Protein AF-A0A0R1U615-F1 (afdb_monomer)

Mean predicted aligned error: 15.25 Å

Radius of gyration: 24.64 Å; Cα contacts (8 Å, |Δi|>4): 438; chains: 1; bounding box: 48×89×56 Å

Sequence (272 aa):
MKWKSWVVMLVVPVAALAAGVWVKLDPRVNISRAAMVTRVKGYLDDVHDWLVDLPPLEGLAHRIKKNATSDLSVNTDSYSNSGSSTDATTGSGGAASSSSASSSATQTPTESIVQGVQLANTYYYHFTNGTPASVQAVFKQAVAVYNATHIVSIRPGTGTQVQNRITFGTYRKQMGADADGTLELGKGGPEIVKRITSTGDVTAIVNRGTARLNVNYQDAIALPVALHELGHALGLDHNTQSKASVMYPIDQGVTTLSTDDLNGLKSIYGQQ

Foldseek 3Di:
DDDDDDDDFDFDFPDDDPKQWFKAFQPVDDDDPVVVVVVVVVVVVVVVVVVVPDDDVPPPPPPPPDDDDDDDDDDDDDDDDDDDDDYDDDDDDDDPPPPPPPPPQQAQAFAPVLPPPAEAQEEEEDEDPPADPLLVVLLVLLQVQVVVLVLHHYYHDDDDPQHAYEYEGEDADDDDPPNVRMDGFWIKAWRWTFGADPVGHTPHIYTHIYIYTHVNDVVSSANLNSNQRVLRSLGGAADCPDPQASRNRYDPNRNHHDSNSSNNSCVSRVVD

InterPro domains:
  IPR001818 Peptidase M10, metallopeptidase [PF00413] (134-270)
  IPR006026 Peptidase, metallopeptidase [SM00235] (116-271)
  IPR021190 Peptidase M10A [PR00138] (225-250)
  IPR021190 Peptidase M10A [PR00138] (257-270)
  IPR024079 Metallopeptidase, catalytic domain superfamily [G3DSA:3.40.390.10] (117-272)

Nearest PDB structures (foldseek):
  2y6d-assembly1_A  TM=5.656E-01  e=5.257E-06  Homo sapiens
  8b2q-assembly1_A  TM=5.751E-01  e=9.695E-06  Tannerella forsythia
  4r3v-assembly2_B  TM=5.524E-01  e=7.589E-06  Tannerella forsythia 92A2
  3lq0-assembly1_A  TM=5.495E-01  e=1.523E-04  Astacus astacus
  3edi-assembly1_A  TM=5.634E-01  e=2.117E-03  Homo sapiens

pLDDT: mean 71.36, std 29.33, range [22.09, 98.88]

Organism: NCBI:txid1423783

Secondary structure (DSSP, 8-state):
-------------------EEEEEE-TTS---HHHHHHHHHHHHHHHHHHHHTSPP-TTSGGG--------------------------------------------PPBPGGGTT----SEEEEEEPTT--HHHHHHHHHHHHHHHTTSS-EEEES---TTSEEEEEEEE--PPPTTSTTEEEEEEEE--EEEEE-TTS-EEEEEE--EEEEETTSGGGSSHHHHHHHHHHHTTB---SS-TTSTT-SB-----S--HHHHHHHHHHHTT-

Structure (mmCIF, N/CA/C/O backbone):
data_AF-A0A0R1U615-F1
#
_entry.id   AF-A0A0R1U615-F1
#
loop_
_atom_site.group_PDB
_atom_site.id
_atom_site.type_symbol
_atom_site.label_atom_id
_atom_site.label_alt_id
_atom_site.label_comp_id
_atom_site.label_asym_id
_atom_site.label_entity_id
_atom_site.label_seq_id
_atom_site.pdbx_PDB_ins_code
_atom_site.Cartn_x
_atom_site.Cartn_y
_atom_site.Cartn_z
_atom_site.occupancy
_atom_site.B_iso_or_equiv
_atom_site.auth_seq_id
_atom_site.auth_comp_id
_atom_site.auth_asym_id
_atom_site.auth_atom_id
_atom_site.pdbx_PDB_model_num
ATOM 1 N N . MET A 1 1 ? 35.424 -32.222 -27.603 1.00 34.66 1 MET A N 1
ATOM 2 C CA . MET A 1 1 ? 35.290 -30.888 -26.975 1.00 34.66 1 MET A CA 1
ATOM 3 C C . MET A 1 1 ? 34.083 -30.173 -27.571 1.00 34.66 1 MET A C 1
ATOM 5 O O . MET A 1 1 ? 34.104 -29.857 -28.749 1.00 34.66 1 MET A O 1
ATOM 9 N N . LYS A 1 2 ? 33.006 -29.988 -26.800 1.00 33.56 2 LYS A N 1
ATOM 10 C CA . LYS A 1 2 ? 31.866 -29.122 -27.147 1.00 33.56 2 LYS A CA 1
ATOM 11 C C . LYS A 1 2 ? 31.448 -28.410 -25.861 1.00 33.56 2 LYS A C 1
ATOM 13 O O . LYS A 1 2 ? 30.852 -29.035 -24.988 1.00 33.56 2 LYS A O 1
ATOM 18 N N . TRP A 1 3 ? 31.850 -27.153 -25.699 1.00 26.28 3 TRP A N 1
ATOM 19 C CA . TRP A 1 3 ? 31.458 -26.338 -24.550 1.00 26.28 3 TRP A CA 1
ATOM 20 C C . TRP A 1 3 ? 30.045 -25.792 -24.759 1.00 26.28 3 TRP A C 1
ATOM 22 O O . TRP A 1 3 ? 29.750 -25.159 -25.768 1.00 26.28 3 TRP A O 1
ATOM 32 N N . LYS A 1 4 ? 29.167 -26.081 -23.796 1.00 33.66 4 LYS A N 1
ATOM 33 C CA . LYS A 1 4 ? 27.865 -25.435 -23.637 1.00 33.66 4 LYS A CA 1
ATOM 34 C C . LYS A 1 4 ? 28.107 -24.097 -22.935 1.00 33.66 4 LYS A C 1
ATOM 36 O O . LYS A 1 4 ? 28.479 -24.103 -21.766 1.00 33.66 4 LYS A O 1
ATOM 41 N N . SER A 1 5 ? 27.892 -22.976 -23.617 1.00 28.00 5 SER A N 1
ATOM 42 C CA . SER A 1 5 ? 27.869 -21.660 -22.971 1.00 28.00 5 SER A CA 1
ATOM 43 C C . SER A 1 5 ? 26.611 -21.540 -22.114 1.00 28.00 5 SER A C 1
ATOM 45 O O . SER A 1 5 ? 25.500 -21.487 -22.636 1.00 28.00 5 SER A O 1
ATOM 47 N N . TRP A 1 6 ? 26.783 -21.525 -20.795 1.00 23.80 6 TRP A N 1
ATOM 48 C CA . TRP A 1 6 ? 25.743 -21.129 -19.852 1.00 23.80 6 TRP A CA 1
ATOM 49 C C . TRP A 1 6 ? 25.878 -19.624 -19.623 1.00 23.80 6 TRP A C 1
ATOM 51 O O . TRP A 1 6 ? 26.851 -19.168 -19.028 1.00 23.80 6 TRP A O 1
ATOM 61 N N . VAL A 1 7 ? 24.919 -18.846 -20.125 1.00 26.22 7 VAL A N 1
ATOM 62 C CA . VAL A 1 7 ? 24.786 -17.426 -19.783 1.00 26.22 7 VAL A CA 1
ATOM 63 C C . VAL A 1 7 ? 24.236 -17.356 -18.362 1.00 26.22 7 VAL A C 1
ATOM 65 O O . VAL A 1 7 ? 23.061 -17.628 -18.124 1.00 26.22 7 VAL A O 1
ATOM 68 N N . VAL A 1 8 ? 25.097 -17.025 -17.405 1.00 24.47 8 VAL A N 1
ATOM 69 C CA . VAL A 1 8 ? 24.692 -16.734 -16.028 1.00 24.47 8 VAL A CA 1
ATOM 70 C C . VAL A 1 8 ? 24.181 -15.292 -15.999 1.00 24.47 8 VAL A C 1
ATOM 72 O O . VAL A 1 8 ? 24.960 -14.346 -16.076 1.00 24.47 8 VAL A O 1
ATOM 75 N N . MET A 1 9 ? 22.857 -15.117 -15.936 1.00 26.69 9 MET A N 1
ATOM 76 C CA . MET A 1 9 ? 22.242 -13.824 -15.620 1.00 26.69 9 MET A CA 1
ATOM 77 C C . MET A 1 9 ? 22.558 -13.484 -14.162 1.00 26.69 9 MET A C 1
ATOM 79 O O . MET A 1 9 ? 22.025 -14.103 -13.241 1.00 26.69 9 MET A O 1
ATOM 83 N N . LEU A 1 10 ? 23.426 -12.499 -13.958 1.00 24.61 10 LEU A N 1
ATOM 84 C CA . LEU A 1 10 ? 23.797 -12.002 -12.640 1.00 24.61 10 LEU A CA 1
ATOM 85 C C . LEU A 1 10 ? 22.705 -11.025 -12.176 1.00 24.61 10 LEU A C 1
ATOM 87 O O . LEU A 1 10 ? 22.670 -9.863 -12.573 1.00 24.61 10 LEU A O 1
ATOM 91 N N . VAL A 1 11 ? 21.741 -11.526 -11.400 1.00 30.06 11 VAL A N 1
ATOM 92 C CA . VAL A 1 11 ? 20.763 -10.690 -10.691 1.00 30.06 11 VAL A CA 1
ATOM 93 C C . VAL A 1 11 ? 21.488 -10.118 -9.481 1.00 30.06 11 VAL A C 1
ATOM 95 O O . VAL A 1 11 ? 21.8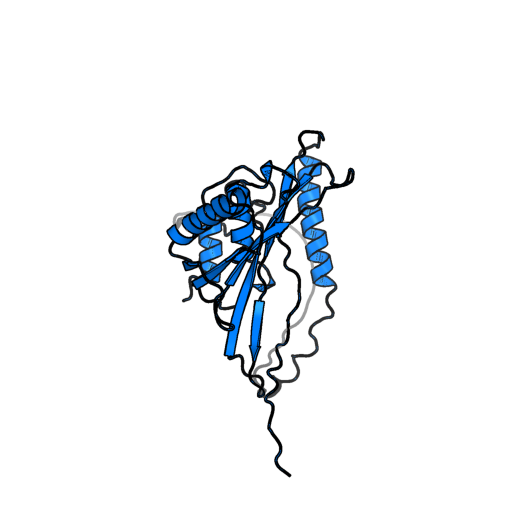48 -10.874 -8.586 1.00 30.06 11 VAL A O 1
ATOM 98 N N . VAL A 1 12 ? 21.732 -8.809 -9.461 1.00 26.23 12 VAL A N 1
ATOM 99 C CA . VAL A 1 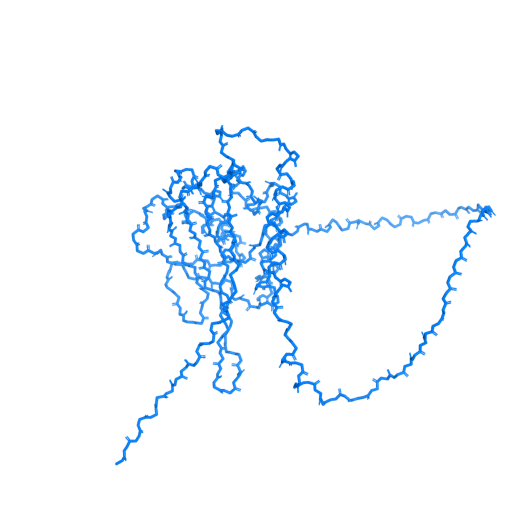12 ? 22.261 -8.121 -8.278 1.00 26.23 12 VAL A CA 1
ATOM 100 C C . VAL A 1 12 ? 21.060 -7.682 -7.435 1.00 26.23 12 VAL A C 1
ATOM 102 O O . VAL A 1 12 ? 20.356 -6.756 -7.844 1.00 26.23 12 VAL A O 1
ATOM 105 N N . PRO A 1 13 ? 20.754 -8.342 -6.303 1.00 28.61 13 PRO A N 1
ATOM 106 C CA . PRO A 1 13 ? 19.761 -7.827 -5.376 1.00 28.61 13 PRO A CA 1
ATOM 107 C C . PRO A 1 13 ? 20.347 -6.583 -4.707 1.00 28.61 13 PRO A C 1
ATOM 109 O O . PRO A 1 13 ? 21.296 -6.672 -3.931 1.00 28.61 13 PRO A O 1
ATOM 112 N N . VAL A 1 14 ? 19.793 -5.410 -5.008 1.00 30.92 14 VAL A N 1
ATOM 113 C CA . VAL A 1 14 ? 19.987 -4.237 -4.152 1.00 30.92 14 VAL A CA 1
ATOM 114 C C . VAL A 1 14 ? 19.056 -4.444 -2.961 1.00 30.92 14 VAL A C 1
ATOM 116 O O . VAL A 1 14 ? 17.888 -4.075 -3.000 1.00 30.92 14 VAL A O 1
ATOM 119 N N . ALA A 1 15 ? 19.539 -5.154 -1.943 1.00 25.83 15 ALA A N 1
ATOM 120 C CA . ALA A 1 15 ? 18.805 -5.349 -0.703 1.00 25.83 15 ALA A CA 1
ATOM 121 C C . ALA A 1 15 ? 19.027 -4.133 0.208 1.00 25.83 15 ALA A C 1
ATOM 123 O O . ALA A 1 15 ? 20.111 -3.965 0.758 1.00 25.83 15 ALA A O 1
ATOM 124 N N . ALA A 1 16 ? 17.994 -3.311 0.376 1.00 28.31 16 ALA A N 1
ATOM 125 C CA . ALA A 1 16 ? 17.845 -2.398 1.505 1.00 28.31 16 ALA A CA 1
ATOM 126 C C . ALA A 1 16 ? 16.350 -2.337 1.855 1.00 28.31 16 ALA A C 1
ATOM 128 O O . ALA A 1 16 ? 15.509 -2.082 0.995 1.00 28.31 16 ALA A O 1
ATOM 129 N N . LEU A 1 17 ? 16.028 -2.702 3.096 1.00 31.88 17 LEU A N 1
ATOM 130 C CA . LEU A 1 17 ? 14.678 -2.931 3.602 1.00 31.88 17 LEU A CA 1
ATOM 131 C C . LEU A 1 17 ? 13.960 -1.594 3.851 1.00 31.88 17 LEU A C 1
ATOM 133 O O . LEU A 1 17 ? 14.127 -1.010 4.914 1.00 31.88 17 LEU A O 1
ATOM 137 N N . ALA A 1 18 ? 13.120 -1.148 2.917 1.00 40.38 18 ALA A N 1
ATOM 138 C CA . ALA A 1 18 ? 12.033 -0.220 3.233 1.00 40.38 18 ALA A CA 1
ATOM 139 C C . ALA A 1 18 ? 10.896 -1.042 3.861 1.00 40.38 18 ALA A C 1
ATOM 141 O O . ALA A 1 18 ? 10.169 -1.760 3.174 1.00 40.38 18 ALA A O 1
ATOM 142 N N . ALA A 1 19 ? 10.839 -1.065 5.190 1.00 52.81 19 ALA A N 1
ATOM 143 C CA . ALA A 1 19 ? 9.849 -1.811 5.956 1.00 52.81 19 ALA A CA 1
ATOM 144 C C . ALA A 1 19 ? 8.831 -0.830 6.552 1.00 52.81 19 ALA A C 1
ATOM 146 O O . ALA A 1 19 ? 9.049 -0.333 7.652 1.00 52.81 19 ALA A O 1
ATOM 147 N N . GLY A 1 20 ? 7.723 -0.586 5.848 1.00 59.97 20 GLY A N 1
ATOM 148 C CA . GLY A 1 20 ? 6.587 0.165 6.380 1.00 59.97 20 GLY A CA 1
ATOM 149 C C . GLY A 1 20 ? 5.838 -0.701 7.387 1.00 59.97 20 GLY A C 1
ATOM 150 O O . GLY A 1 20 ? 5.325 -1.757 7.022 1.00 59.97 20 GLY A O 1
ATOM 151 N N . VAL A 1 21 ? 5.871 -0.325 8.665 1.00 76.25 21 VAL A N 1
ATOM 152 C CA . VAL A 1 21 ? 5.162 -1.004 9.757 1.00 76.25 21 VAL A CA 1
ATOM 153 C C . VAL A 1 21 ? 4.013 -0.111 10.199 1.00 76.25 21 VAL A C 1
ATOM 155 O O . VAL A 1 21 ? 4.248 0.994 10.682 1.00 76.25 21 VAL A O 1
ATOM 158 N N . TRP A 1 22 ? 2.783 -0.611 10.093 1.00 77.06 22 TRP A N 1
ATOM 159 C CA . TRP A 1 22 ? 1.589 0.130 10.497 1.00 77.06 22 TRP A CA 1
ATOM 160 C C . TRP A 1 22 ? 1.103 -0.267 11.876 1.00 77.06 22 TRP A C 1
ATOM 162 O O . TRP A 1 22 ? 1.061 -1.461 12.205 1.00 77.06 22 TRP A O 1
ATOM 172 N N . VAL A 1 23 ? 0.670 0.713 12.671 1.00 83.69 23 VAL A N 1
ATOM 173 C CA . VAL A 1 23 ? 0.294 0.469 14.065 1.00 83.69 23 VAL A CA 1
ATOM 174 C C . VAL A 1 23 ? -1.117 0.919 14.437 1.00 83.69 23 VAL A C 1
ATOM 176 O O . VAL A 1 23 ? -1.684 1.847 13.869 1.00 83.69 23 VAL A O 1
ATOM 179 N N . LYS A 1 24 ? -1.673 0.282 15.470 1.00 82.62 24 LYS A N 1
ATOM 180 C CA . LYS A 1 24 ? -2.866 0.723 16.208 1.00 82.62 24 LYS A CA 1
ATOM 181 C C . LYS A 1 24 ? -2.554 0.808 17.698 1.00 82.62 24 LYS A C 1
ATOM 183 O O . LYS A 1 24 ? -1.701 0.079 18.191 1.00 82.62 24 LYS A O 1
ATOM 188 N N . LEU A 1 25 ? -3.233 1.688 18.429 1.00 77.44 25 LEU A N 1
ATOM 189 C CA . LEU A 1 25 ? -3.063 1.781 19.882 1.00 77.44 25 LEU A CA 1
ATOM 190 C C . LEU A 1 25 ? -3.625 0.537 20.576 1.00 77.44 25 LEU A C 1
ATOM 192 O O . LEU A 1 25 ? -4.739 0.109 20.266 1.00 77.44 25 LEU A O 1
ATOM 196 N N . ASP A 1 26 ? -2.872 -0.012 21.529 1.00 71.50 26 ASP A N 1
ATOM 197 C CA . ASP A 1 26 ? -3.362 -1.062 22.414 1.00 71.50 26 ASP A CA 1
ATOM 198 C C . ASP A 1 26 ? -4.331 -0.432 23.430 1.00 71.50 26 ASP A C 1
ATOM 200 O O . ASP A 1 26 ? -3.901 0.344 24.288 1.00 71.50 26 ASP A O 1
ATOM 204 N N . PRO A 1 27 ? -5.636 -0.760 23.385 1.00 60.91 27 PRO A N 1
ATOM 205 C CA . PRO A 1 27 ? -6.615 -0.214 24.324 1.00 60.91 27 PRO A C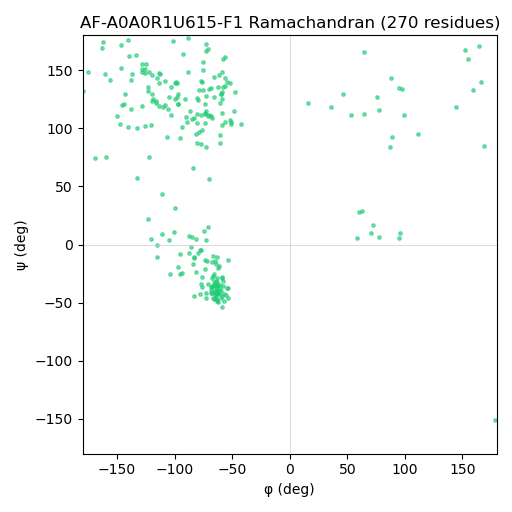A 1
ATOM 206 C C . PRO A 1 27 ? -6.343 -0.608 25.786 1.00 60.91 27 PRO A C 1
ATOM 208 O O . PRO A 1 27 ? -6.980 -0.071 26.690 1.00 60.91 27 PRO A O 1
ATOM 211 N N . ARG A 1 28 ? -5.419 -1.544 26.041 1.00 60.31 28 ARG A N 1
ATOM 212 C CA . ARG A 1 28 ? -5.003 -1.973 27.382 1.00 60.31 28 ARG A CA 1
ATOM 213 C C . ARG A 1 28 ? -3.940 -1.064 28.004 1.00 60.31 28 ARG A C 1
ATOM 215 O O . ARG A 1 28 ? -3.679 -1.199 29.197 1.00 60.31 28 ARG A O 1
ATOM 222 N N . VAL A 1 29 ? -3.335 -0.154 27.237 1.00 58.00 29 VAL A N 1
ATOM 223 C CA . VAL A 1 29 ? -2.248 0.722 27.698 1.00 58.00 29 VAL A CA 1
ATOM 224 C C . VAL A 1 29 ? -2.674 2.189 27.595 1.00 58.00 29 VAL A C 1
ATOM 226 O O . VAL A 1 29 ? -3.074 2.666 26.538 1.00 58.00 29 VAL A O 1
ATOM 229 N N . ASN A 1 30 ? -2.582 2.932 28.702 1.00 51.44 30 ASN A N 1
ATOM 230 C CA . ASN A 1 30 ? -2.951 4.349 28.756 1.00 51.44 30 ASN A CA 1
ATOM 231 C C . ASN A 1 30 ? -1.712 5.234 28.514 1.00 51.44 30 ASN A C 1
ATOM 233 O O . ASN A 1 30 ? -0.896 5.409 29.418 1.00 51.44 30 ASN A O 1
ATOM 237 N N . ILE A 1 31 ? -1.548 5.773 27.300 1.00 55.97 31 ILE A N 1
ATOM 238 C CA . ILE A 1 31 ? -0.388 6.597 26.908 1.00 55.97 31 ILE A CA 1
ATOM 239 C C . ILE A 1 31 ? -0.826 8.043 26.634 1.00 55.97 31 ILE A C 1
ATOM 241 O O . ILE A 1 31 ? -1.848 8.285 25.991 1.00 55.97 31 ILE A O 1
ATOM 245 N N . SER A 1 32 ? -0.039 9.028 27.080 1.00 50.25 32 SER A N 1
ATOM 246 C CA . SER A 1 32 ? -0.316 10.449 26.830 1.00 50.25 32 SER A CA 1
ATOM 247 C C . SER A 1 32 ? 0.015 10.875 25.386 1.00 50.25 32 SER A C 1
ATOM 249 O O . SER A 1 32 ? 0.948 10.372 24.760 1.00 50.25 32 SER A O 1
ATOM 251 N N . ARG A 1 33 ? -0.715 11.871 24.854 1.00 44.72 33 ARG A N 1
ATOM 252 C CA . ARG A 1 33 ? -0.500 12.423 23.496 1.00 44.72 33 ARG A CA 1
ATOM 253 C C . ARG A 1 33 ? 0.913 12.980 23.262 1.00 44.72 33 ARG A C 1
ATOM 255 O O . ARG A 1 33 ? 1.396 12.930 22.139 1.00 44.72 33 ARG A O 1
ATOM 262 N N . ALA A 1 34 ? 1.569 13.507 24.296 1.00 40.03 34 ALA A N 1
ATOM 263 C CA . ALA A 1 34 ? 2.930 14.036 24.184 1.00 40.03 34 ALA A CA 1
ATOM 264 C C . ALA A 1 34 ? 3.966 12.910 24.035 1.00 40.03 34 ALA A C 1
ATOM 266 O O . ALA A 1 34 ? 4.838 12.992 23.176 1.00 40.03 34 ALA A O 1
ATOM 267 N N . ALA A 1 35 ? 3.811 11.817 24.791 1.00 48.84 35 ALA A N 1
ATOM 268 C CA . ALA A 1 35 ? 4.642 10.624 24.634 1.00 48.84 35 ALA A CA 1
ATOM 269 C C . ALA A 1 35 ? 4.441 9.959 23.258 1.00 48.84 35 ALA A C 1
ATOM 271 O O . ALA A 1 35 ? 5.384 9.417 22.690 1.00 48.84 35 ALA A O 1
ATOM 272 N N . MET A 1 36 ? 3.234 10.064 22.690 1.00 51.28 36 MET A N 1
ATOM 273 C CA . MET A 1 36 ? 2.889 9.558 21.357 1.00 51.28 36 MET A CA 1
ATOM 274 C C . MET A 1 36 ? 3.620 10.298 20.219 1.00 51.28 36 MET A C 1
ATOM 276 O O . MET A 1 36 ? 4.173 9.651 19.335 1.00 51.28 36 MET A O 1
ATOM 280 N N . VAL A 1 37 ? 3.666 11.638 20.242 1.00 44.44 37 VAL A N 1
ATOM 281 C CA . VAL A 1 37 ? 4.353 12.443 19.206 1.00 44.44 37 VAL A CA 1
ATOM 282 C C . VAL A 1 37 ? 5.867 12.245 19.260 1.00 44.44 37 VAL A C 1
ATOM 284 O O . VAL A 1 37 ? 6.501 12.066 18.222 1.00 44.44 37 VAL A O 1
ATOM 287 N N . THR A 1 38 ? 6.442 12.208 20.462 1.00 48.53 38 THR A N 1
ATOM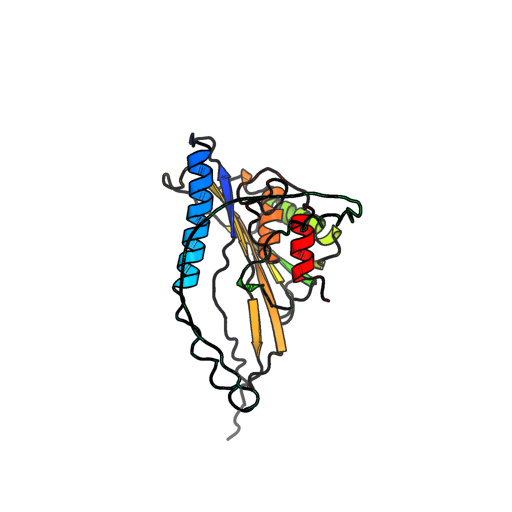 288 C CA . THR A 1 38 ? 7.872 11.935 20.650 1.00 48.53 38 THR A CA 1
ATOM 289 C C . THR A 1 38 ? 8.252 10.532 20.167 1.00 48.53 38 THR A C 1
ATOM 291 O O . THR A 1 38 ? 9.344 10.353 19.642 1.00 48.53 38 THR A O 1
ATOM 294 N N . ARG A 1 39 ? 7.350 9.545 20.269 1.00 52.62 39 ARG A N 1
ATOM 295 C CA . ARG A 1 39 ? 7.596 8.160 19.831 1.00 52.62 39 ARG A CA 1
ATOM 296 C C . ARG A 1 39 ? 7.500 7.936 18.334 1.00 52.62 39 ARG A C 1
ATOM 298 O O . ARG A 1 39 ? 8.348 7.242 17.792 1.00 52.62 39 ARG A O 1
ATOM 305 N N . VAL A 1 40 ? 6.504 8.519 17.665 1.00 49.00 40 VAL A N 1
ATOM 306 C CA . VAL A 1 40 ? 6.448 8.480 16.192 1.00 49.00 40 VAL A CA 1
ATOM 307 C C . VAL A 1 40 ? 7.701 9.138 15.624 1.00 49.00 40 VAL A C 1
ATOM 309 O O . VAL A 1 40 ? 8.297 8.612 14.695 1.00 49.00 40 VAL A O 1
ATOM 312 N N . LYS A 1 41 ? 8.147 10.237 16.242 1.00 43.47 41 LYS A N 1
ATOM 313 C CA . LYS A 1 41 ? 9.400 10.890 15.879 1.00 43.47 41 LYS A CA 1
ATOM 314 C C . LYS A 1 41 ? 10.626 10.002 16.144 1.00 43.47 41 LYS A C 1
ATOM 316 O O . LYS A 1 41 ? 11.421 9.842 15.239 1.00 43.47 41 LYS A O 1
ATOM 321 N N . GLY A 1 42 ? 10.720 9.344 17.303 1.00 43.12 42 GLY A N 1
ATOM 322 C CA . GLY A 1 42 ? 11.816 8.413 17.614 1.00 43.12 42 GLY A CA 1
ATOM 323 C C . GLY A 1 42 ? 11.889 7.194 16.686 1.00 43.12 42 GLY A C 1
ATOM 324 O O . GLY A 1 42 ? 12.969 6.833 16.247 1.00 43.12 42 GLY A O 1
ATOM 325 N N . TYR A 1 43 ? 10.748 6.609 16.306 1.00 42.94 43 TYR A N 1
ATOM 326 C CA . TYR A 1 43 ? 10.711 5.511 15.329 1.00 42.94 43 TYR A CA 1
ATOM 327 C C . TYR A 1 43 ? 11.189 5.957 13.936 1.00 42.94 43 TYR A C 1
ATOM 329 O O . TYR A 1 43 ? 11.824 5.188 13.222 1.00 42.94 43 TYR A O 1
ATOM 337 N N . LEU A 1 44 ? 10.899 7.204 13.550 1.00 44.28 44 LEU A N 1
ATOM 338 C CA . LEU A 1 44 ? 11.369 7.799 12.296 1.00 44.28 44 LEU A CA 1
ATOM 339 C C . LEU A 1 44 ? 12.850 8.200 12.366 1.00 44.28 44 LEU A C 1
ATOM 341 O O . LEU A 1 44 ? 13.563 8.026 11.382 1.00 44.28 44 LEU A O 1
ATOM 345 N N . ASP A 1 45 ? 13.311 8.689 13.518 1.00 40.09 45 ASP A N 1
ATOM 346 C CA . ASP A 1 45 ? 14.709 9.048 13.764 1.00 40.09 45 ASP A CA 1
ATOM 347 C C . ASP A 1 45 ? 15.600 7.785 13.785 1.00 40.09 45 ASP A C 1
ATOM 349 O O . ASP A 1 45 ? 16.653 7.792 13.160 1.00 40.09 45 ASP A O 1
ATOM 353 N N . ASP A 1 46 ? 15.148 6.660 14.357 1.00 37.78 46 ASP A N 1
ATOM 354 C CA . ASP A 1 46 ? 15.868 5.370 14.321 1.00 37.78 46 ASP A CA 1
ATOM 355 C C . ASP A 1 46 ? 15.976 4.792 12.893 1.00 37.78 46 ASP A C 1
ATOM 357 O O . ASP A 1 46 ? 16.981 4.178 12.522 1.00 37.78 46 ASP A O 1
ATOM 361 N N . VAL A 1 47 ? 14.950 5.002 12.060 1.00 41.81 47 VAL A N 1
ATOM 362 C CA . VAL A 1 47 ? 14.983 4.649 10.628 1.00 41.81 47 VAL A CA 1
ATOM 363 C C . VAL A 1 47 ? 15.917 5.588 9.855 1.00 41.81 47 VAL A C 1
ATOM 365 O O . VAL A 1 47 ? 16.584 5.151 8.913 1.00 41.81 47 VAL A O 1
ATOM 368 N N . HIS A 1 48 ? 16.001 6.859 10.257 1.00 37.72 48 HIS A N 1
ATOM 369 C CA . HIS A 1 48 ? 16.894 7.841 9.654 1.00 37.72 48 HIS A CA 1
ATOM 370 C C . HIS A 1 48 ? 18.368 7.599 10.020 1.00 37.72 48 HIS A C 1
ATOM 372 O O . HIS A 1 48 ? 19.196 7.589 9.109 1.00 37.72 48 HIS A O 1
ATOM 378 N N . ASP A 1 49 ? 18.693 7.338 11.289 1.00 33.47 49 ASP A N 1
ATOM 379 C CA . ASP A 1 49 ? 20.057 7.059 11.768 1.00 33.47 49 ASP A CA 1
ATOM 380 C C . ASP A 1 49 ? 20.615 5.764 11.156 1.00 33.47 49 ASP A C 1
ATOM 382 O O . ASP A 1 49 ? 21.770 5.723 10.731 1.00 33.47 49 ASP A O 1
ATOM 386 N N . TRP A 1 50 ? 19.776 4.738 10.964 1.00 32.91 50 TRP A N 1
ATOM 387 C CA . TRP A 1 50 ? 20.164 3.530 10.222 1.00 32.91 50 TRP A CA 1
ATOM 388 C C . TRP A 1 50 ? 20.496 3.806 8.741 1.00 32.91 50 TRP A C 1
ATOM 390 O O . TRP A 1 50 ? 21.322 3.113 8.146 1.00 32.91 50 TRP A O 1
ATOM 400 N N . LEU A 1 51 ? 19.883 4.831 8.136 1.00 34.06 51 LEU A N 1
ATOM 401 C CA . LEU A 1 51 ? 20.159 5.256 6.759 1.00 34.06 51 LEU A CA 1
ATOM 402 C C . LEU A 1 51 ? 21.475 6.045 6.630 1.00 34.06 51 LEU A C 1
ATOM 404 O O . LEU A 1 51 ? 22.086 6.037 5.559 1.00 34.06 51 LEU A O 1
ATOM 408 N N . VAL A 1 52 ? 21.897 6.733 7.696 1.00 40.34 52 VAL A N 1
ATOM 409 C CA . VAL A 1 52 ? 23.127 7.545 7.749 1.00 40.34 52 VAL A CA 1
ATOM 410 C C . VAL A 1 52 ? 24.369 6.677 8.008 1.00 40.34 52 VAL A C 1
ATOM 412 O O . VAL A 1 52 ? 25.458 7.037 7.568 1.00 40.34 52 VAL A O 1
ATOM 415 N N . ASP A 1 53 ? 24.201 5.497 8.613 1.00 32.88 53 ASP A N 1
ATOM 416 C CA . ASP A 1 53 ? 25.276 4.529 8.896 1.00 32.88 53 ASP A CA 1
ATOM 417 C C . ASP A 1 53 ? 25.620 3.577 7.727 1.00 32.88 53 ASP A C 1
ATOM 419 O O . ASP A 1 53 ? 26.440 2.660 7.858 1.00 32.88 53 ASP A O 1
ATOM 423 N N . LEU A 1 54 ? 25.039 3.787 6.540 1.00 34.09 54 LEU A N 1
ATOM 424 C CA . LEU A 1 54 ? 25.519 3.130 5.324 1.00 34.09 54 LEU A CA 1
ATOM 425 C C . LEU A 1 54 ? 26.887 3.717 4.931 1.00 34.09 54 LEU A C 1
ATOM 427 O O . LEU A 1 54 ? 27.033 4.940 4.884 1.00 34.09 54 LEU A O 1
ATOM 431 N N . PRO A 1 55 ? 27.898 2.889 4.593 1.00 28.84 55 PRO A N 1
ATOM 432 C CA . PRO A 1 55 ? 29.177 3.410 4.130 1.00 28.84 55 PRO A CA 1
ATOM 433 C C . PRO A 1 55 ? 28.939 4.318 2.915 1.00 28.84 55 PRO A C 1
ATOM 435 O O . PRO A 1 55 ? 28.156 3.950 2.029 1.00 28.84 55 PRO A O 1
ATOM 438 N N . PRO A 1 56 ? 29.590 5.493 2.844 1.00 34.06 56 PRO A N 1
ATOM 439 C CA . PRO A 1 56 ? 29.360 6.424 1.756 1.00 34.06 56 PRO A CA 1
ATOM 440 C C . PRO A 1 56 ? 29.663 5.728 0.428 1.00 34.06 56 PRO A C 1
ATOM 442 O O . PRO A 1 56 ? 30.670 5.029 0.283 1.00 34.06 56 PRO A O 1
ATOM 445 N N . LEU A 1 57 ? 28.786 5.917 -0.560 1.00 36.22 57 LEU A N 1
ATOM 446 C CA . LEU A 1 57 ? 28.992 5.471 -1.940 1.00 36.22 57 LEU A CA 1
ATOM 447 C C . LEU A 1 57 ? 30.094 6.309 -2.626 1.00 36.22 57 LEU A C 1
ATOM 449 O O . LEU A 1 57 ? 29.899 6.863 -3.702 1.00 36.22 57 LEU A O 1
ATOM 453 N N . GLU A 1 58 ? 31.288 6.359 -2.043 1.00 36.41 58 GLU A N 1
ATOM 454 C CA . GLU A 1 58 ? 32.509 6.953 -2.612 1.00 36.41 58 GLU A CA 1
ATOM 455 C C . GLU A 1 58 ? 33.099 6.086 -3.753 1.00 36.41 58 GLU A C 1
ATOM 457 O O . GLU A 1 58 ? 34.135 6.397 -4.333 1.00 36.41 58 GLU A O 1
ATOM 462 N N . GLY A 1 59 ? 32.432 4.991 -4.139 1.00 32.25 59 GLY A N 1
ATOM 463 C CA . GLY A 1 59 ? 32.934 4.030 -5.130 1.00 32.25 59 GLY A CA 1
ATOM 464 C C . GLY A 1 59 ? 32.478 4.222 -6.582 1.00 32.25 59 GLY A C 1
ATOM 465 O O . GLY A 1 59 ? 32.984 3.525 -7.460 1.00 32.25 59 GLY A O 1
ATOM 466 N N . LEU A 1 60 ? 31.535 5.125 -6.882 1.00 30.41 60 LEU A N 1
ATOM 467 C CA . LEU A 1 60 ? 30.980 5.277 -8.245 1.00 30.41 60 LEU A CA 1
ATOM 468 C C . LEU A 1 60 ? 31.284 6.625 -8.923 1.00 30.41 60 LEU A C 1
ATOM 470 O O . LEU A 1 60 ? 30.973 6.798 -10.101 1.00 30.41 60 LEU A O 1
ATOM 474 N N . ALA A 1 61 ? 31.989 7.543 -8.254 1.00 28.58 61 ALA A N 1
ATOM 475 C CA . ALA A 1 61 ? 32.372 8.841 -8.823 1.00 28.58 61 ALA A CA 1
ATOM 476 C C . ALA A 1 61 ? 33.577 8.791 -9.793 1.00 28.58 61 ALA A C 1
ATOM 478 O O . ALA A 1 61 ? 33.903 9.788 -10.438 1.00 28.58 61 ALA A O 1
ATOM 479 N N . HIS A 1 62 ? 34.237 7.641 -9.971 1.00 28.02 62 HIS A N 1
ATOM 480 C CA . HIS A 1 62 ? 35.476 7.562 -10.760 1.00 28.02 62 HIS A CA 1
ATOM 481 C C . HIS A 1 62 ? 35.314 7.332 -12.275 1.00 28.02 62 HIS A C 1
ATOM 483 O O . HIS A 1 62 ? 36.313 7.183 -12.978 1.00 28.02 62 HIS A O 1
ATOM 489 N N . ARG A 1 63 ? 34.089 7.366 -12.822 1.00 30.19 63 ARG A N 1
ATOM 490 C CA . ARG A 1 63 ? 33.842 7.238 -14.277 1.00 30.19 63 ARG A CA 1
ATOM 491 C C . ARG A 1 63 ? 33.069 8.390 -14.922 1.00 30.19 63 ARG A C 1
ATOM 493 O O . ARG A 1 63 ? 32.567 8.232 -16.028 1.00 30.19 63 ARG A O 1
ATOM 500 N N . ILE A 1 64 ? 33.075 9.571 -14.300 1.00 30.55 64 ILE A N 1
ATOM 501 C CA . ILE A 1 64 ? 32.736 10.844 -14.963 1.00 30.55 64 ILE A CA 1
ATOM 502 C C . ILE A 1 64 ? 33.810 11.891 -14.611 1.00 30.55 64 ILE A C 1
ATOM 504 O O . ILE A 1 64 ? 33.555 12.947 -14.050 1.00 30.55 64 ILE A O 1
ATOM 508 N N . LYS A 1 65 ? 35.071 11.578 -14.926 1.00 28.69 65 LYS A N 1
ATOM 509 C CA . LYS A 1 65 ? 36.150 12.567 -15.086 1.00 28.69 65 LYS A CA 1
ATOM 510 C C . LYS A 1 65 ? 36.718 12.428 -16.495 1.00 28.69 65 LYS A C 1
ATOM 512 O O . LYS A 1 65 ? 37.780 11.848 -16.698 1.00 28.69 65 LYS A O 1
ATOM 517 N N . LYS A 1 66 ? 35.971 12.933 -17.477 1.00 29.83 66 LYS A N 1
ATOM 518 C CA . LYS A 1 66 ? 36.515 13.381 -18.769 1.00 29.83 66 LYS A CA 1
ATOM 519 C C . LYS A 1 66 ? 35.534 14.335 -19.459 1.00 29.83 66 LYS A C 1
ATOM 521 O O . LYS A 1 66 ? 34.772 13.941 -20.328 1.00 29.83 66 LYS A O 1
ATOM 526 N N . ASN A 1 67 ? 35.522 15.552 -18.923 1.00 28.03 67 ASN A N 1
ATOM 527 C CA . ASN A 1 67 ? 35.186 16.855 -19.516 1.00 28.03 67 ASN A CA 1
ATOM 528 C C . ASN A 1 67 ? 35.091 17.798 -18.294 1.00 28.03 67 ASN A C 1
ATOM 530 O O . ASN A 1 67 ? 34.060 17.829 -17.641 1.00 28.03 67 ASN A O 1
ATOM 534 N N . ALA A 1 68 ? 36.148 18.403 -17.736 1.00 25.28 68 ALA A N 1
ATOM 535 C CA . ALA A 1 68 ? 37.094 19.341 -18.352 1.00 25.28 68 ALA A CA 1
ATOM 536 C C . ALA A 1 68 ? 36.382 20.252 -19.367 1.00 25.28 68 ALA A C 1
ATOM 538 O O . ALA A 1 68 ? 35.846 19.743 -20.339 1.00 25.28 68 ALA A O 1
ATOM 539 N N . THR A 1 69 ? 36.304 21.574 -19.260 1.00 28.58 69 THR A N 1
ATOM 540 C CA . THR A 1 69 ? 36.921 22.605 -18.408 1.00 28.58 69 THR A CA 1
ATOM 541 C C . THR A 1 69 ? 36.313 23.927 -18.898 1.00 28.58 69 THR A C 1
ATOM 543 O O . THR A 1 69 ? 36.344 24.132 -20.106 1.00 28.58 69 THR A O 1
ATOM 546 N N . SER A 1 70 ? 35.826 24.782 -17.993 1.00 28.53 70 SER A N 1
ATOM 547 C CA . SER A 1 70 ? 35.586 26.246 -18.092 1.00 28.53 70 SER A CA 1
ATOM 548 C C . SER A 1 70 ? 34.313 26.531 -17.282 1.00 28.53 70 SER A C 1
ATOM 550 O O . SER A 1 70 ? 33.275 25.964 -17.589 1.00 28.53 70 SER A O 1
ATOM 552 N N . ASP A 1 71 ? 34.282 27.317 -16.219 1.00 25.64 71 ASP A N 1
ATOM 553 C CA . ASP A 1 71 ? 34.993 28.566 -16.014 1.00 25.64 71 ASP A CA 1
ATOM 554 C C . ASP A 1 71 ? 35.146 28.832 -14.504 1.00 25.64 71 ASP A C 1
ATOM 556 O O . ASP A 1 71 ? 34.263 28.517 -13.703 1.00 25.64 71 ASP A O 1
ATOM 560 N N . LEU A 1 72 ? 36.306 29.359 -14.129 1.00 25.81 72 LEU A N 1
ATOM 561 C CA . LEU A 1 72 ? 36.688 29.759 -12.780 1.00 25.81 72 LEU A CA 1
ATOM 562 C C . LEU A 1 72 ? 36.452 31.265 -12.665 1.00 25.81 72 LEU A C 1
ATOM 564 O O . LEU A 1 72 ? 37.153 32.032 -13.315 1.00 25.81 72 LEU A O 1
ATOM 568 N N . SER A 1 73 ? 35.611 31.706 -11.734 1.00 26.47 73 SER A N 1
ATOM 569 C CA . SER A 1 73 ? 35.894 32.966 -11.043 1.00 26.47 73 SER A CA 1
ATOM 570 C C . SER A 1 73 ? 35.398 32.924 -9.604 1.00 26.47 73 SER A C 1
ATOM 572 O O . SER A 1 73 ? 34.210 33.021 -9.303 1.00 26.47 73 SER A O 1
ATOM 574 N N . VAL A 1 74 ? 36.393 32.747 -8.748 1.00 26.78 74 VAL A N 1
ATOM 575 C CA . VAL A 1 74 ? 36.445 32.971 -7.309 1.00 26.78 74 VAL A CA 1
ATOM 576 C C . VAL A 1 74 ? 35.962 34.383 -6.962 1.00 26.78 74 VAL A C 1
ATOM 578 O O . VAL A 1 74 ? 36.384 35.339 -7.605 1.00 26.78 74 VAL A O 1
ATOM 581 N N . ASN A 1 75 ? 35.180 34.523 -5.888 1.00 24.50 75 ASN A N 1
ATOM 582 C CA . ASN A 1 75 ? 35.500 35.541 -4.888 1.00 24.50 75 ASN A CA 1
ATOM 583 C C . ASN A 1 75 ? 35.023 35.102 -3.497 1.00 24.50 75 ASN A C 1
ATOM 585 O O . ASN A 1 75 ? 33.827 34.992 -3.228 1.00 24.50 75 ASN A O 1
ATOM 589 N N . THR A 1 76 ? 35.995 34.808 -2.644 1.00 26.92 76 THR A N 1
ATOM 590 C CA . THR A 1 76 ? 35.877 34.665 -1.193 1.00 26.92 76 THR A CA 1
ATOM 591 C C . THR A 1 76 ? 36.190 35.998 -0.516 1.00 26.92 76 THR A C 1
ATOM 593 O O . THR A 1 76 ? 36.829 36.858 -1.112 1.00 26.92 76 THR A O 1
ATOM 596 N N . ASP A 1 77 ? 35.792 36.068 0.757 1.00 25.39 77 ASP A N 1
ATOM 597 C CA . ASP A 1 77 ? 36.150 37.040 1.802 1.00 25.39 77 ASP A CA 1
ATOM 598 C C . ASP A 1 77 ? 35.147 38.190 2.007 1.00 25.39 77 ASP A C 1
ATOM 600 O O . ASP A 1 77 ? 34.719 38.839 1.064 1.00 25.39 77 ASP A O 1
ATOM 604 N N . SER A 1 78 ? 34.731 38.564 3.221 1.00 26.52 78 SER A N 1
ATOM 605 C CA . SER A 1 78 ? 34.969 38.056 4.577 1.00 26.52 78 SER A CA 1
ATOM 606 C C . SER A 1 78 ? 34.099 38.859 5.569 1.00 26.52 78 SER A C 1
ATOM 608 O O . SER A 1 78 ? 33.880 40.047 5.371 1.00 26.52 78 SER A O 1
ATOM 610 N N . TYR A 1 79 ? 33.677 38.197 6.653 1.00 22.09 79 TYR A N 1
ATOM 611 C CA . TYR A 1 79 ? 33.502 38.689 8.035 1.00 22.09 79 TYR A CA 1
ATOM 612 C C . TYR A 1 79 ? 32.652 39.945 8.386 1.00 22.09 79 TYR A C 1
ATOM 614 O O . TYR A 1 79 ? 33.086 41.084 8.287 1.00 22.09 79 TYR A O 1
ATOM 622 N N . SER A 1 80 ? 31.530 39.646 9.059 1.00 24.92 80 SER A N 1
ATOM 623 C CA . SER A 1 80 ? 31.177 40.055 10.439 1.00 24.92 80 SER A CA 1
ATOM 624 C C . SER A 1 80 ? 30.663 41.463 10.805 1.00 24.92 80 SER A C 1
ATOM 626 O O . SER A 1 80 ? 31.416 42.415 10.951 1.00 24.92 80 SER A O 1
ATOM 628 N N . ASN A 1 81 ? 29.408 41.418 11.278 1.00 26.11 81 ASN A N 1
ATOM 629 C CA . ASN A 1 81 ? 28.877 41.953 12.546 1.00 26.11 81 ASN A CA 1
ATOM 630 C C . ASN A 1 81 ? 28.360 43.407 12.640 1.00 26.11 81 ASN A C 1
ATOM 632 O O . ASN A 1 81 ? 28.977 44.361 12.183 1.00 26.11 81 ASN A O 1
ATOM 636 N N . SER A 1 82 ? 27.287 43.499 13.440 1.00 26.05 82 SER A N 1
ATOM 637 C CA . SER A 1 82 ? 26.797 44.629 14.245 1.00 26.05 82 SER A CA 1
ATOM 638 C C . SER A 1 82 ? 25.651 45.481 13.691 1.00 26.05 82 SER A C 1
ATOM 640 O O . SER A 1 82 ? 25.829 46.320 12.821 1.00 26.05 82 SER A O 1
ATOM 642 N N . GLY A 1 83 ? 24.502 45.352 14.366 1.00 25.55 83 GLY A N 1
ATOM 643 C CA . GLY A 1 83 ? 23.950 46.479 15.126 1.00 25.55 83 GLY A CA 1
ATOM 644 C C . GLY A 1 83 ? 23.020 47.455 14.402 1.00 25.55 83 GLY A C 1
ATOM 645 O O . GLY A 1 83 ? 23.460 48.463 13.873 1.00 25.55 83 GLY A O 1
ATOM 646 N N . SER A 1 84 ? 21.718 47.171 14.499 1.00 25.45 84 SER A N 1
ATOM 647 C CA . SER A 1 84 ? 20.633 48.091 14.899 1.00 25.45 84 SER A CA 1
ATOM 648 C C . SER A 1 84 ? 20.914 49.606 14.902 1.00 25.45 84 SER A C 1
ATOM 650 O O . SER A 1 84 ? 21.668 50.056 15.756 1.00 25.45 84 SER A O 1
ATOM 652 N N . SER A 1 85 ? 20.137 50.387 14.133 1.00 27.39 85 SER A N 1
ATOM 653 C CA . SER A 1 85 ? 19.046 51.247 14.661 1.00 27.39 85 SER A CA 1
ATOM 654 C C . SER A 1 85 ? 18.526 52.281 13.641 1.00 27.39 85 SER A C 1
ATOM 656 O O . SER A 1 85 ? 19.321 52.956 12.997 1.00 27.39 85 SER A O 1
ATOM 658 N N . THR A 1 86 ? 17.191 52.449 13.645 1.00 26.33 86 THR A N 1
ATOM 659 C CA . THR A 1 86 ? 16.394 53.696 13.455 1.00 26.33 86 THR A CA 1
ATOM 660 C C . THR A 1 86 ? 16.447 54.425 12.100 1.00 26.33 86 THR A C 1
ATOM 662 O O . THR A 1 86 ? 17.497 54.894 11.690 1.00 26.33 86 THR A O 1
ATOM 665 N N . ASP A 1 87 ? 15.339 54.451 11.340 1.00 27.16 87 ASP A N 1
ATOM 666 C CA . ASP A 1 87 ? 14.248 55.472 11.362 1.00 27.16 87 ASP A CA 1
ATOM 667 C C . ASP A 1 87 ? 14.539 56.525 10.257 1.00 27.16 87 ASP A C 1
ATOM 669 O O . ASP A 1 87 ? 15.685 56.910 10.083 1.00 27.16 87 ASP A O 1
ATOM 673 N N . ALA A 1 88 ? 13.665 57.018 9.378 1.00 30.14 88 ALA A N 1
ATOM 674 C CA . ALA A 1 88 ? 12.218 57.042 9.244 1.00 30.14 88 ALA A CA 1
ATOM 675 C C . ALA A 1 88 ? 11.853 57.378 7.772 1.00 30.14 88 ALA A C 1
ATOM 677 O O . ALA A 1 88 ? 12.692 57.868 7.012 1.00 30.14 88 ALA A O 1
ATOM 678 N N . THR A 1 89 ? 10.548 57.319 7.474 1.00 26.83 89 THR A N 1
ATOM 679 C CA . THR A 1 89 ? 9.781 58.216 6.565 1.00 26.83 89 THR A CA 1
ATOM 680 C C . THR A 1 89 ? 9.249 57.619 5.243 1.00 26.83 89 THR A C 1
ATOM 682 O O . THR A 1 89 ? 9.938 57.583 4.232 1.00 26.83 89 THR A O 1
ATOM 685 N N . THR A 1 90 ? 7.974 57.190 5.306 1.00 27.55 90 THR A N 1
ATOM 686 C CA . THR A 1 90 ? 6.801 57.623 4.490 1.00 27.55 90 THR A CA 1
ATOM 687 C C . THR A 1 90 ? 6.965 57.736 2.962 1.00 27.55 90 THR A C 1
ATOM 689 O O . THR A 1 90 ? 7.815 58.469 2.490 1.00 27.55 90 THR A O 1
ATOM 692 N N . GLY A 1 91 ? 6.130 57.183 2.075 1.00 28.55 91 GLY A N 1
ATOM 693 C CA . GLY A 1 91 ? 4.845 56.486 2.139 1.00 28.55 91 GLY A CA 1
ATOM 694 C C . GLY A 1 91 ? 4.216 56.447 0.724 1.00 28.55 91 GLY A C 1
ATOM 695 O O . GLY A 1 91 ? 4.676 57.158 -0.165 1.00 28.55 91 GLY A O 1
ATOM 696 N N . SER A 1 92 ? 3.124 55.679 0.571 1.00 30.05 92 SER A N 1
ATOM 697 C CA . SER A 1 92 ? 2.235 55.567 -0.614 1.00 30.05 92 SER A CA 1
ATOM 698 C C . SER A 1 92 ? 2.793 54.756 -1.800 1.00 30.05 92 SER A C 1
ATOM 700 O O . SER A 1 92 ? 3.877 55.029 -2.284 1.00 30.05 92 SER A O 1
ATOM 702 N N . GLY A 1 93 ? 2.138 53.749 -2.377 1.00 27.09 93 GLY A N 1
ATOM 703 C CA . GLY A 1 93 ? 0.791 53.210 -2.235 1.00 27.09 93 GLY A CA 1
ATOM 704 C C . GLY A 1 93 ? 0.464 52.416 -3.513 1.00 27.09 93 GLY A C 1
ATOM 705 O O . GLY A 1 93 ? 0.687 52.912 -4.609 1.00 27.09 93 GLY A O 1
ATOM 706 N N . GLY A 1 94 ? -0.066 51.197 -3.366 1.00 29.58 94 GLY A N 1
ATOM 707 C CA . GLY A 1 94 ? -0.913 50.552 -4.381 1.00 29.58 94 GLY A CA 1
ATOM 708 C C . GLY A 1 94 ? -0.246 49.742 -5.502 1.00 29.58 94 GLY A C 1
ATOM 709 O O . GLY A 1 94 ? -0.158 50.212 -6.626 1.00 29.58 94 GLY A O 1
ATOM 710 N N . ALA A 1 95 ? 0.073 48.474 -5.221 1.00 30.75 95 ALA A N 1
ATOM 711 C CA . ALA A 1 95 ? -0.160 47.337 -6.127 1.00 30.75 95 ALA A CA 1
ATOM 712 C C . ALA A 1 95 ? 0.082 46.032 -5.349 1.00 30.75 95 ALA A C 1
ATOM 714 O O . ALA A 1 95 ? 1.112 45.377 -5.489 1.00 30.75 95 ALA A O 1
ATOM 715 N N . ALA A 1 96 ? -0.860 45.669 -4.474 1.00 29.77 96 ALA A N 1
ATOM 716 C CA . ALA A 1 96 ? -0.892 44.327 -3.906 1.00 29.77 96 ALA A CA 1
ATOM 717 C C . ALA A 1 96 ? -1.367 43.369 -5.005 1.00 29.77 96 ALA A C 1
ATOM 719 O O . ALA A 1 96 ? -2.550 43.058 -5.116 1.00 29.77 96 ALA A O 1
ATOM 720 N N . SER A 1 97 ? -0.431 42.934 -5.846 1.00 30.69 97 SER A N 1
ATOM 721 C CA . SER A 1 97 ? -0.580 41.691 -6.587 1.00 30.69 97 SER A CA 1
ATOM 722 C C . SER A 1 97 ? -0.747 40.600 -5.544 1.00 30.69 97 SER A C 1
ATOM 724 O O . SER A 1 97 ? 0.211 40.210 -4.878 1.00 30.69 97 SER A O 1
ATOM 726 N N . SER A 1 98 ? -1.986 40.158 -5.358 1.00 31.30 98 SER A N 1
ATOM 727 C CA . SER A 1 98 ? -2.306 38.928 -4.660 1.00 31.30 98 SER A CA 1
ATOM 728 C C . SER A 1 98 ? -1.641 37.792 -5.429 1.00 31.30 98 SER A C 1
ATOM 730 O O . SER A 1 98 ? -2.240 37.195 -6.325 1.00 31.30 98 SER A O 1
ATOM 732 N N . SER A 1 99 ? -0.380 37.511 -5.107 1.00 30.66 99 SER A N 1
ATOM 733 C CA . SER A 1 99 ? 0.183 36.192 -5.306 1.00 30.66 99 SER A CA 1
ATOM 734 C C . SER A 1 99 ? -0.672 35.279 -4.447 1.00 30.66 99 SER A C 1
ATOM 736 O O . SER A 1 99 ? -0.506 35.173 -3.234 1.00 30.66 99 SER A O 1
ATOM 738 N N . SER A 1 100 ? -1.678 34.689 -5.092 1.00 30.22 100 SER A N 1
ATOM 739 C CA . SER A 1 100 ? -2.316 33.473 -4.634 1.00 30.22 100 SER A CA 1
ATOM 740 C C . SER A 1 100 ? -1.188 32.566 -4.180 1.00 30.22 100 SER A C 1
ATOM 742 O O . SER A 1 100 ? -0.435 32.056 -5.014 1.00 30.22 100 SER A O 1
ATOM 744 N N . ALA A 1 101 ? -1.017 32.463 -2.863 1.00 32.66 101 ALA A N 1
ATOM 745 C CA . ALA A 1 101 ? -0.163 31.471 -2.264 1.00 32.66 101 ALA A CA 1
ATOM 746 C C . ALA A 1 101 ? -0.635 30.159 -2.874 1.00 32.66 101 ALA A C 1
ATOM 748 O O . ALA A 1 101 ? -1.753 29.713 -2.609 1.00 32.66 101 ALA A O 1
ATOM 749 N N . SER A 1 102 ? 0.166 29.603 -3.781 1.00 29.84 102 SER A N 1
ATOM 750 C CA . SER A 1 102 ? 0.005 28.224 -4.178 1.00 29.84 102 SER A CA 1
ATOM 751 C C . SER A 1 102 ? 0.100 27.469 -2.868 1.00 29.84 102 SER A C 1
ATOM 753 O O . SER A 1 102 ? 1.175 27.410 -2.270 1.00 29.84 102 SER A O 1
ATOM 755 N N . SER A 1 103 ? -1.033 26.993 -2.364 1.00 33.50 103 SER A N 1
ATOM 756 C CA . SER A 1 103 ? -1.049 25.975 -1.334 1.00 33.50 103 SER A CA 1
ATOM 757 C C . SER A 1 103 ? -0.147 24.879 -1.874 1.00 33.50 103 SER A C 1
ATOM 759 O O . SER A 1 103 ? -0.533 24.214 -2.838 1.00 33.50 103 SER A O 1
ATOM 761 N N . SER A 1 104 ? 1.082 24.782 -1.362 1.00 40.38 104 SER A N 1
ATOM 762 C CA . SER A 1 104 ? 1.983 23.683 -1.672 1.00 40.38 104 SER A CA 1
ATOM 763 C C . SER A 1 104 ? 1.163 22.439 -1.407 1.00 40.38 104 SER A C 1
ATOM 765 O O . SER A 1 104 ? 0.795 22.189 -0.258 1.00 40.38 104 SER A O 1
ATOM 767 N N . ALA A 1 105 ? 0.729 21.773 -2.477 1.00 53.22 105 ALA A N 1
ATOM 768 C CA . ALA A 1 105 ? -0.159 20.641 -2.347 1.00 53.22 105 ALA A CA 1
ATOM 769 C C . ALA A 1 105 ? 0.597 19.648 -1.471 1.00 53.22 105 ALA A C 1
ATOM 771 O O . ALA A 1 105 ? 1.688 19.209 -1.834 1.00 53.22 105 ALA A O 1
ATOM 772 N N . THR A 1 106 ? 0.085 19.418 -0.262 1.00 80.50 106 THR A N 1
ATOM 773 C CA . THR A 1 106 ? 0.716 18.485 0.661 1.00 80.50 106 THR A CA 1
ATOM 774 C C . THR A 1 106 ? 0.714 17.142 -0.061 1.00 80.50 106 THR A C 1
ATOM 776 O O . THR A 1 106 ? -0.263 16.776 -0.713 1.00 80.50 106 THR A O 1
ATOM 779 N N . GLN A 1 107 ? 1.871 16.497 -0.118 1.00 91.88 107 GLN A N 1
ATOM 780 C CA . GLN A 1 107 ? 2.071 15.269 -0.868 1.00 91.88 107 GLN A CA 1
ATOM 781 C C . GLN A 1 107 ? 2.502 14.209 0.128 1.00 91.88 107 GLN A C 1
ATOM 783 O O . GLN A 1 107 ? 3.444 14.435 0.887 1.00 91.88 107 GLN A O 1
ATOM 788 N N . THR A 1 108 ? 1.839 13.056 0.105 1.00 95.00 108 THR A N 1
ATOM 789 C CA . THR A 1 108 ? 2.321 11.891 0.837 1.00 95.00 108 THR A CA 1
ATOM 790 C C . THR A 1 108 ? 3.730 11.556 0.328 1.00 95.00 108 THR A C 1
ATOM 792 O O . THR A 1 108 ? 3.915 11.437 -0.893 1.00 95.00 108 THR A O 1
ATOM 795 N N . PRO A 1 109 ? 4.734 11.470 1.220 1.00 95.06 109 PRO A N 1
ATOM 796 C CA . PRO A 1 109 ? 6.112 11.218 0.822 1.00 95.06 109 PRO A CA 1
ATOM 797 C C . PRO A 1 109 ? 6.276 9.914 0.035 1.00 95.06 109 PRO A C 1
ATOM 799 O O . PRO A 1 109 ? 5.433 9.019 0.069 1.00 95.06 109 PRO A O 1
ATOM 802 N N . THR A 1 110 ? 7.375 9.817 -0.705 1.00 94.06 110 THR A N 1
ATOM 803 C CA . THR A 1 110 ? 7.762 8.610 -1.441 1.00 94.06 110 THR A CA 1
ATOM 804 C C . THR A 1 110 ? 8.870 7.897 -0.679 1.00 94.06 110 THR A C 1
ATOM 806 O O . THR A 1 110 ? 9.842 8.543 -0.280 1.00 94.06 110 THR A O 1
ATOM 809 N N . GLU A 1 111 ? 8.749 6.576 -0.555 1.00 91.75 111 GLU A N 1
ATOM 810 C CA . GLU A 1 111 ? 9.776 5.685 -0.008 1.00 91.75 111 GLU A CA 1
ATOM 811 C C . GLU A 1 111 ? 11.130 5.993 -0.640 1.00 91.75 111 GLU A C 1
ATOM 813 O O . GLU A 1 111 ? 11.248 6.081 -1.866 1.00 91.75 111 GLU A O 1
ATOM 818 N N . SER A 1 112 ? 12.167 6.139 0.182 1.00 90.81 112 SER A N 1
ATOM 819 C CA . SER A 1 112 ? 13.491 6.593 -0.267 1.00 90.81 112 SER A CA 1
ATOM 820 C C . SER A 1 112 ? 14.045 5.758 -1.426 1.00 90.81 112 SER A C 1
ATOM 822 O O . SER A 1 112 ? 14.598 6.304 -2.378 1.00 90.81 112 SER A O 1
ATOM 824 N N . ILE A 1 113 ? 13.810 4.442 -1.417 1.00 87.69 113 ILE A N 1
ATOM 825 C CA . ILE A 1 113 ? 14.273 3.529 -2.472 1.00 87.69 113 ILE A CA 1
ATOM 826 C C . ILE A 1 113 ? 13.517 3.672 -3.804 1.00 87.69 113 ILE A C 1
ATOM 828 O O . ILE A 1 113 ? 13.967 3.145 -4.821 1.00 87.69 113 ILE A O 1
ATOM 832 N N . VAL A 1 114 ? 12.372 4.358 -3.807 1.00 92.12 114 VAL A N 1
ATOM 833 C CA . VAL A 1 114 ? 11.544 4.647 -4.991 1.00 92.12 114 VAL A CA 1
ATOM 834 C C . VAL A 1 114 ? 11.844 6.040 -5.554 1.00 92.12 114 VAL A C 1
ATOM 836 O O . VAL A 1 114 ? 11.573 6.306 -6.726 1.00 92.12 114 VAL A O 1
ATOM 839 N N . GLN A 1 115 ? 12.452 6.928 -4.764 1.00 89.56 115 GLN A N 1
ATOM 840 C CA . GLN A 1 115 ? 12.802 8.274 -5.210 1.00 89.56 115 GLN A CA 1
ATOM 841 C C . GLN A 1 115 ? 13.758 8.230 -6.411 1.00 89.56 115 GLN A C 1
ATOM 843 O O . GLN A 1 115 ? 14.774 7.536 -6.413 1.00 89.56 115 GLN A O 1
ATOM 848 N N . GLY A 1 116 ? 13.410 8.968 -7.469 1.00 85.62 116 GLY A N 1
ATOM 849 C CA . GLY A 1 116 ? 14.194 9.014 -8.707 1.00 85.62 116 GLY A CA 1
ATOM 850 C C . GLY A 1 116 ? 14.159 7.726 -9.540 1.00 85.62 116 GLY A C 1
ATOM 851 O O . GLY A 1 116 ? 14.918 7.605 -10.502 1.00 85.62 116 GLY A O 1
ATOM 852 N N . VAL A 1 117 ? 13.296 6.761 -9.203 1.00 88.69 117 VAL A N 1
ATOM 853 C CA . VAL A 1 117 ? 13.113 5.527 -9.972 1.00 88.69 117 VAL A CA 1
ATOM 854 C C . VAL A 1 117 ? 11.882 5.639 -10.864 1.00 88.69 117 VAL A C 1
ATOM 856 O O . VAL A 1 117 ? 10.774 5.855 -10.384 1.00 88.69 117 VAL A O 1
ATOM 859 N N . GLN A 1 118 ? 12.054 5.412 -12.168 1.00 91.50 118 GLN A N 1
ATOM 860 C CA . GLN A 1 118 ? 10.925 5.328 -13.091 1.00 91.50 118 GLN A CA 1
ATOM 861 C C . GLN A 1 118 ? 10.345 3.908 -13.084 1.00 91.50 118 GLN A C 1
ATOM 863 O O . GLN A 1 118 ? 10.959 2.964 -13.583 1.00 91.50 118 GLN A O 1
ATOM 868 N N . LEU A 1 119 ? 9.162 3.755 -12.490 1.00 94.62 119 LEU A N 1
ATOM 869 C CA . LEU A 1 119 ? 8.433 2.490 -12.398 1.00 94.62 119 LEU A CA 1
ATOM 870 C C . LEU A 1 119 ? 7.218 2.510 -13.319 1.00 94.62 119 LEU A C 1
ATOM 872 O O . LEU A 1 119 ? 6.497 3.498 -13.356 1.00 94.62 119 LEU A O 1
ATOM 876 N N . ALA A 1 120 ? 6.928 1.392 -13.989 1.00 96.44 120 ALA A N 1
ATOM 877 C CA . ALA A 1 120 ? 5.656 1.224 -14.692 1.00 96.44 120 ALA A CA 1
ATOM 878 C C . ALA A 1 120 ? 4.459 1.294 -13.719 1.00 96.44 120 ALA A C 1
ATOM 880 O O . ALA A 1 120 ? 4.522 0.819 -12.586 1.00 96.44 120 ALA A O 1
ATOM 881 N N . ASN A 1 121 ? 3.324 1.835 -14.155 1.00 97.38 121 ASN A N 1
ATOM 882 C CA . ASN A 1 121 ? 2.125 1.950 -13.311 1.00 97.38 121 ASN A CA 1
ATOM 883 C C . ASN A 1 121 ? 1.325 0.642 -13.206 1.00 97.38 121 ASN A C 1
ATOM 885 O O . ASN A 1 121 ? 0.359 0.553 -12.447 1.00 97.38 121 ASN A O 1
ATOM 889 N N . THR A 1 122 ? 1.701 -0.375 -13.982 1.00 98.12 122 THR A N 1
ATOM 890 C CA . THR A 1 122 ? 1.003 -1.657 -14.025 1.00 98.12 122 THR A CA 1
ATOM 891 C C . THR A 1 122 ? 1.696 -2.673 -13.128 1.00 98.12 122 THR A C 1
ATOM 893 O O . THR A 1 122 ? 2.858 -3.014 -13.347 1.00 98.12 122 THR A O 1
ATOM 896 N N . TYR A 1 123 ? 0.954 -3.198 -12.157 1.00 98.62 123 TYR A N 1
ATOM 897 C CA . TYR A 1 123 ? 1.394 -4.222 -11.219 1.00 98.62 123 TYR A CA 1
ATOM 898 C C . TYR A 1 123 ? 0.595 -5.511 -11.402 1.00 98.62 123 TYR A C 1
ATOM 900 O O . TYR A 1 123 ? -0.620 -5.491 -11.604 1.00 98.62 123 TYR A O 1
ATOM 908 N N . TYR A 1 124 ? 1.272 -6.644 -11.246 1.00 98.75 124 TYR A N 1
ATOM 909 C CA . TYR A 1 124 ? 0.634 -7.951 -11.124 1.00 98.75 124 TYR A CA 1
ATOM 910 C C . TYR A 1 124 ? 0.675 -8.418 -9.673 1.00 98.75 124 TYR A C 1
ATOM 912 O O . TYR A 1 124 ? 1.741 -8.442 -9.063 1.00 98.75 124 TYR A O 1
ATOM 920 N N . TYR A 1 125 ? -0.463 -8.792 -9.102 1.00 98.75 125 TYR A N 1
ATOM 921 C CA . TYR A 1 125 ? -0.516 -9.256 -7.723 1.00 98.75 125 TYR A CA 1
ATOM 922 C C . TYR A 1 125 ? -0.880 -10.734 -7.615 1.00 98.75 125 TYR A C 1
ATOM 924 O O . TYR A 1 125 ? -1.713 -11.266 -8.354 1.00 98.75 125 TYR A O 1
ATOM 932 N N . HIS A 1 126 ? -0.312 -11.378 -6.605 1.00 98.62 126 HIS A N 1
ATOM 933 C CA . HIS A 1 126 ? -0.694 -12.718 -6.184 1.00 98.62 126 HIS A CA 1
ATOM 934 C C . HIS A 1 126 ? -0.711 -12.804 -4.659 1.00 98.62 126 HIS A C 1
ATOM 936 O O . HIS A 1 126 ? -0.144 -11.961 -3.965 1.00 98.62 126 HIS A O 1
ATOM 942 N N . PHE A 1 127 ? -1.377 -13.832 -4.142 1.00 98.62 127 PHE A N 1
ATOM 943 C CA . PHE A 1 127 ? -1.366 -14.142 -2.719 1.00 98.62 127 PHE A CA 1
ATOM 944 C C . PHE A 1 127 ? -0.350 -15.242 -2.437 1.00 98.62 127 PHE A C 1
ATOM 946 O O . PHE A 1 127 ? -0.281 -16.231 -3.169 1.00 98.62 127 PHE A O 1
ATOM 953 N N . THR A 1 128 ? 0.388 -15.107 -1.340 1.00 97.88 128 THR A N 1
ATOM 954 C CA . THR A 1 128 ? 1.148 -16.215 -0.763 1.00 97.88 128 THR A CA 1
ATOM 955 C C . THR A 1 128 ? 0.201 -17.377 -0.469 1.00 97.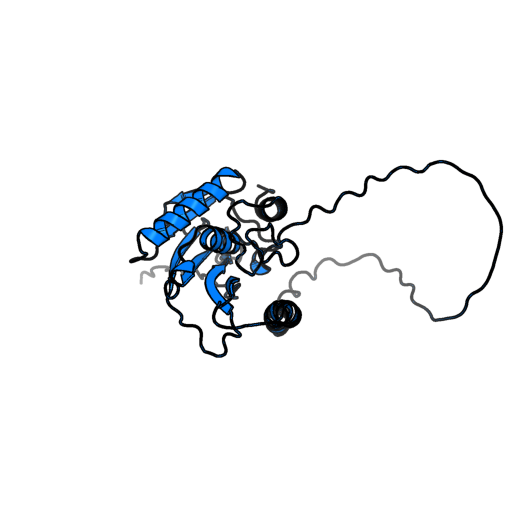88 128 THR A C 1
ATOM 957 O O . THR A 1 128 ? -0.947 -17.174 -0.052 1.00 97.88 128 THR A O 1
ATOM 960 N N . ASN A 1 129 ? 0.680 -18.605 -0.671 1.00 96.75 129 ASN A N 1
ATOM 961 C CA . ASN A 1 129 ? -0.107 -19.800 -0.389 1.00 96.75 129 ASN A CA 1
ATOM 962 C C . ASN A 1 129 ? -0.623 -19.803 1.063 1.00 96.75 129 ASN A C 1
ATOM 964 O O . ASN A 1 129 ? 0.093 -19.418 1.985 1.00 96.75 129 ASN A O 1
ATOM 968 N N . GLY A 1 130 ? -1.870 -20.234 1.260 1.00 95.88 130 GLY A N 1
ATOM 969 C CA . GLY A 1 130 ? -2.505 -20.268 2.581 1.00 95.88 130 GLY A CA 1
ATOM 970 C C . GLY A 1 130 ? -3.000 -18.916 3.111 1.00 95.88 130 GLY A C 1
ATOM 971 O O . GLY A 1 130 ? -3.461 -18.857 4.248 1.00 95.88 130 GLY A O 1
ATOM 972 N N . THR A 1 131 ? -2.955 -17.838 2.317 1.00 98.00 131 THR A N 1
ATOM 973 C CA . THR A 1 131 ? -3.563 -16.554 2.712 1.00 98.00 131 THR A CA 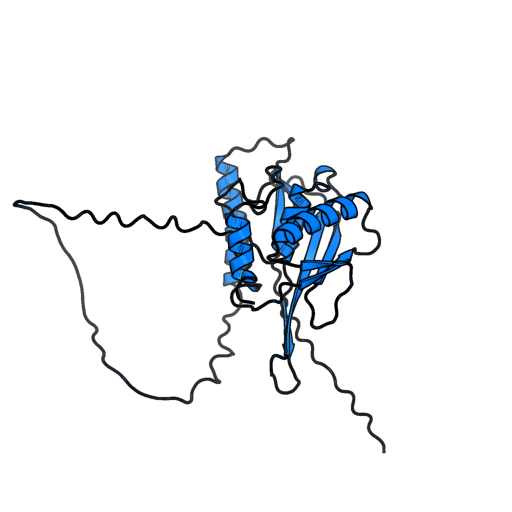1
ATOM 974 C C . THR A 1 131 ? -5.078 -16.728 2.929 1.00 98.00 131 THR A C 1
ATOM 976 O O . THR A 1 131 ? -5.772 -17.110 1.978 1.00 98.00 131 THR A O 1
ATOM 979 N N . PRO A 1 132 ? -5.624 -16.431 4.128 1.00 98.12 132 PRO A N 1
ATOM 980 C CA . PRO A 1 132 ? -7.045 -16.615 4.433 1.00 98.12 132 PRO A CA 1
ATOM 981 C C . PRO A 1 132 ? -7.972 -15.823 3.506 1.00 98.12 132 PRO A C 1
ATOM 983 O O . PRO A 1 132 ? -7.646 -14.711 3.093 1.00 98.12 132 PRO A O 1
ATOM 986 N N . ALA A 1 133 ? -9.168 -16.354 3.234 1.00 98.31 133 ALA A N 1
ATOM 987 C CA . ALA A 1 133 ? -10.144 -15.712 2.347 1.00 98.31 133 ALA A CA 1
ATOM 988 C C . ALA A 1 133 ? -10.549 -14.300 2.814 1.00 98.31 133 ALA A C 1
ATOM 990 O O . ALA A 1 133 ? -10.712 -13.409 1.983 1.00 98.31 133 ALA A O 1
ATOM 991 N N . SER A 1 134 ? -10.645 -14.077 4.128 1.00 97.56 134 SER A N 1
ATOM 992 C CA . SER A 1 134 ? -10.918 -12.758 4.715 1.00 97.56 134 SER A CA 1
ATOM 993 C C . SER A 1 134 ? -9.821 -11.738 4.394 1.00 97.56 134 SER A C 1
ATOM 995 O O . SER A 1 134 ? -10.119 -10.612 4.006 1.00 97.56 134 SER A O 1
ATOM 997 N N . VAL A 1 135 ? -8.553 -12.152 4.458 1.00 98.31 135 VAL A N 1
ATOM 998 C CA . VAL A 1 135 ? -7.399 -11.318 4.085 1.00 98.31 135 VAL A CA 1
ATOM 999 C C . VAL A 1 135 ? -7.379 -11.054 2.580 1.00 98.31 135 VAL A C 1
ATOM 1001 O O . VAL A 1 135 ? -7.158 -9.925 2.145 1.00 98.31 135 VAL A O 1
ATOM 1004 N N . GLN A 1 136 ? -7.669 -12.070 1.763 1.00 98.69 136 GLN A N 1
ATOM 1005 C CA . GLN A 1 136 ? -7.784 -11.875 0.317 1.00 98.69 136 GLN A CA 1
ATOM 1006 C C . GLN A 1 136 ? -8.889 -10.877 -0.040 1.00 98.69 136 GLN A C 1
ATOM 1008 O O . GLN A 1 136 ? -8.722 -10.101 -0.978 1.00 98.69 136 GLN A O 1
ATOM 1013 N N . ALA A 1 137 ? -10.013 -10.901 0.680 1.00 98.69 137 ALA A N 1
ATOM 1014 C CA . ALA A 1 137 ? -11.132 -9.999 0.443 1.00 98.69 137 ALA A CA 1
ATOM 1015 C C . ALA A 1 137 ? -10.743 -8.532 0.685 1.00 98.69 137 ALA A C 1
ATOM 1017 O O . ALA A 1 137 ? -10.966 -7.707 -0.200 1.00 98.69 137 ALA A O 1
ATOM 1018 N N . VAL A 1 138 ? -10.100 -8.212 1.814 1.00 98.56 138 VAL A N 1
ATOM 1019 C CA . VAL A 1 138 ? -9.699 -6.824 2.117 1.00 98.56 138 VAL A CA 1
ATOM 1020 C C . VAL A 1 138 ? -8.608 -6.308 1.174 1.00 98.56 138 VAL A C 1
ATOM 1022 O O . VAL A 1 138 ? -8.693 -5.170 0.721 1.00 98.56 138 VAL A O 1
ATOM 1025 N N . PHE A 1 139 ? -7.646 -7.141 0.758 1.00 98.81 139 PHE A N 1
ATOM 1026 C CA . PHE A 1 139 ? -6.671 -6.723 -0.260 1.00 98.81 139 PHE A CA 1
ATOM 1027 C C . PHE A 1 139 ? -7.303 -6.527 -1.640 1.00 98.81 139 PHE A C 1
ATOM 1029 O O . PHE A 1 139 ? -6.936 -5.594 -2.346 1.00 98.81 139 PHE A O 1
ATOM 1036 N N . LYS A 1 140 ? -8.284 -7.350 -2.036 1.00 98.88 140 LYS A N 1
ATOM 1037 C CA . LYS A 1 140 ? -9.035 -7.125 -3.286 1.00 98.88 140 LYS A CA 1
ATOM 1038 C C . LYS A 1 140 ? -9.817 -5.809 -3.247 1.00 98.88 140 LYS A C 1
ATOM 1040 O O . LYS A 1 140 ? -9.872 -5.118 -4.260 1.00 98.88 140 LYS A O 1
ATOM 1045 N N . GLN A 1 141 ? -10.384 -5.446 -2.096 1.00 98.75 141 GLN A N 1
ATOM 1046 C CA . GLN A 1 141 ? -11.023 -4.141 -1.903 1.00 98.75 141 GLN A CA 1
ATOM 1047 C C . GLN A 1 141 ? -10.006 -2.998 -2.013 1.00 98.75 141 GLN A C 1
ATOM 1049 O O . GLN A 1 141 ? -10.244 -2.055 -2.761 1.00 98.75 141 GLN A O 1
ATOM 1054 N N . ALA A 1 142 ? -8.848 -3.109 -1.354 1.00 98.75 142 ALA A N 1
ATOM 1055 C CA . ALA A 1 142 ? -7.778 -2.118 -1.465 1.00 98.75 142 ALA A CA 1
ATOM 1056 C C . ALA A 1 142 ? -7.303 -1.950 -2.922 1.00 98.75 142 ALA A C 1
ATOM 1058 O O . ALA A 1 142 ? -7.208 -0.830 -3.420 1.00 98.75 142 ALA A O 1
ATOM 1059 N N . VAL A 1 143 ? -7.105 -3.056 -3.650 1.00 98.88 143 VAL A N 1
ATOM 1060 C CA . VAL A 1 143 ? -6.792 -3.046 -5.090 1.00 98.88 143 VAL A CA 1
ATOM 1061 C C . VAL A 1 143 ? -7.849 -2.284 -5.890 1.00 98.88 143 VAL A C 1
ATOM 1063 O O . VAL A 1 143 ? -7.492 -1.496 -6.762 1.00 98.88 143 VAL A O 1
ATOM 1066 N N . ALA A 1 144 ? -9.138 -2.487 -5.604 1.00 98.75 144 ALA A N 1
ATOM 1067 C CA . ALA A 1 144 ? -10.210 -1.769 -6.289 1.00 98.75 144 ALA A CA 1
ATOM 1068 C C . ALA A 1 144 ? -10.141 -0.251 -6.042 1.00 98.75 144 ALA A C 1
ATOM 1070 O O . ALA A 1 144 ? -10.284 0.515 -6.992 1.00 98.75 144 ALA A O 1
ATOM 1071 N N . VAL A 1 145 ? -9.857 0.178 -4.807 1.00 98.75 145 VAL A N 1
ATOM 1072 C CA . VAL A 1 145 ? -9.696 1.600 -4.454 1.00 98.75 145 VAL A CA 1
ATOM 1073 C C . VAL A 1 145 ? -8.524 2.232 -5.208 1.00 98.75 145 VAL A C 1
ATOM 1075 O O . VAL A 1 145 ? -8.703 3.267 -5.845 1.00 98.75 145 VAL A O 1
ATOM 1078 N N . TYR A 1 146 ? -7.344 1.602 -5.210 1.00 98.75 146 TYR A N 1
ATOM 1079 C CA . TYR A 1 146 ? -6.188 2.127 -5.948 1.00 98.75 146 TYR A CA 1
ATOM 1080 C C . TYR A 1 146 ? -6.417 2.125 -7.465 1.00 98.75 146 TYR A C 1
ATOM 1082 O O . TYR A 1 146 ? -6.082 3.102 -8.133 1.00 98.75 146 TYR A O 1
ATOM 1090 N N . ASN A 1 147 ? -7.044 1.084 -8.019 1.00 98.69 147 ASN A N 1
ATOM 1091 C CA . ASN A 1 147 ? -7.368 1.023 -9.447 1.00 98.69 147 ASN A CA 1
ATOM 1092 C C . ASN A 1 147 ? -8.375 2.096 -9.880 1.00 98.69 147 ASN A C 1
ATOM 1094 O O . ASN A 1 147 ? -8.268 2.607 -10.994 1.00 98.69 147 ASN A O 1
ATOM 1098 N N . ALA A 1 148 ? -9.326 2.464 -9.015 1.00 98.44 148 ALA A N 1
ATOM 1099 C CA . ALA A 1 148 ? -10.311 3.508 -9.300 1.00 98.44 148 ALA A CA 1
ATOM 1100 C C . ALA A 1 148 ? -9.681 4.901 -9.489 1.00 98.44 148 ALA A C 1
ATOM 1102 O O . ALA A 1 148 ? -10.312 5.788 -10.055 1.00 98.44 148 ALA A O 1
ATOM 1103 N N . THR A 1 149 ? -8.429 5.098 -9.061 1.00 97.44 149 THR A N 1
ATOM 1104 C CA . THR A 1 149 ? -7.693 6.349 -9.298 1.00 97.44 149 THR A CA 1
ATOM 1105 C C . THR A 1 149 ? -7.228 6.519 -10.741 1.00 97.44 149 THR A C 1
ATOM 1107 O O . THR A 1 149 ? -6.902 7.633 -11.142 1.00 97.44 149 THR A O 1
ATOM 1110 N N . HIS A 1 150 ? -7.121 5.420 -11.498 1.00 97.44 150 HIS A N 1
ATOM 1111 C CA . HIS A 1 150 ? -6.457 5.350 -12.804 1.00 97.44 150 HIS A CA 1
ATOM 1112 C C . HIS A 1 150 ? -4.971 5.765 -12.824 1.00 97.44 150 HIS A C 1
ATOM 1114 O O . HIS A 1 150 ? -4.369 5.788 -13.894 1.00 97.44 150 HIS A O 1
ATOM 1120 N N . ILE A 1 151 ? -4.352 6.038 -11.669 1.00 97.94 151 ILE A N 1
ATOM 1121 C CA . ILE A 1 151 ? -2.915 6.339 -11.568 1.00 97.94 151 ILE A CA 1
ATOM 1122 C C . ILE A 1 151 ? -2.093 5.047 -11.673 1.00 97.94 151 ILE A C 1
ATOM 1124 O O . ILE A 1 151 ? -1.008 5.041 -12.248 1.00 97.94 151 ILE A O 1
ATOM 1128 N N . VAL A 1 152 ? -2.632 3.942 -11.148 1.00 98.25 152 VAL A N 1
ATOM 1129 C CA . VAL A 1 152 ? -2.035 2.600 -11.190 1.00 98.25 152 VAL A CA 1
ATOM 1130 C C . VAL A 1 152 ? -3.029 1.569 -11.722 1.00 98.25 152 VAL A C 1
ATOM 1132 O O . VAL A 1 152 ? -4.244 1.741 -11.621 1.00 98.25 152 VAL A O 1
ATOM 1135 N N . SER A 1 153 ? -2.511 0.474 -12.282 1.00 98.38 153 SER A N 1
ATOM 1136 C CA . SER A 1 153 ? -3.302 -0.677 -12.727 1.00 98.38 153 SER A CA 1
ATOM 1137 C C . SER A 1 153 ? -2.776 -1.961 -12.092 1.00 98.38 153 SER A C 1
ATOM 1139 O O . SER A 1 153 ? -1.773 -2.522 -12.520 1.00 98.38 153 SER A O 1
ATOM 1141 N N . ILE A 1 154 ? -3.466 -2.447 -11.067 1.00 98.69 154 ILE A N 1
ATOM 1142 C CA . ILE A 1 154 ? -3.093 -3.623 -10.285 1.00 98.69 154 ILE A CA 1
ATOM 1143 C C . ILE A 1 154 ? -4.012 -4.782 -10.671 1.00 98.69 154 ILE A C 1
ATOM 1145 O O . ILE A 1 154 ? -5.232 -4.718 -10.496 1.00 98.69 154 ILE A O 1
ATOM 1149 N N . ARG A 1 155 ? -3.438 -5.846 -11.232 1.00 98.50 155 ARG A N 1
ATOM 1150 C CA . ARG A 1 155 ? -4.174 -6.959 -11.851 1.00 98.50 155 ARG A CA 1
ATOM 1151 C C . ARG A 1 155 ? -3.756 -8.296 -11.249 1.00 98.50 155 ARG A C 1
ATOM 1153 O O . ARG A 1 155 ? -2.592 -8.446 -10.889 1.00 98.50 155 ARG A O 1
ATOM 1160 N N . PRO A 1 156 ? -4.654 -9.288 -11.149 1.00 98.31 156 PRO A N 1
ATOM 1161 C CA . PRO A 1 156 ? -4.263 -10.613 -10.683 1.00 98.31 156 PRO A CA 1
ATOM 1162 C C . PRO A 1 156 ? -3.242 -11.244 -11.642 1.00 98.31 156 PRO A C 1
ATOM 1164 O O . PRO A 1 156 ? -3.409 -11.198 -12.860 1.00 98.31 156 PRO A O 1
ATOM 1167 N N . GLY A 1 157 ? -2.188 -11.845 -11.093 1.00 96.69 157 GLY A N 1
ATOM 1168 C CA . GLY A 1 157 ? -1.152 -12.552 -11.842 1.00 96.69 157 GLY A CA 1
ATOM 1169 C C . GLY A 1 157 ? 0.202 -12.547 -11.133 1.00 96.69 157 GLY A C 1
ATOM 1170 O O . GLY A 1 157 ? 0.443 -11.797 -10.193 1.00 96.69 157 GLY A O 1
ATOM 1171 N N . THR A 1 158 ? 1.127 -13.380 -11.597 1.00 91.06 158 THR A N 1
ATOM 1172 C CA . THR A 1 158 ? 2.478 -13.465 -11.013 1.00 91.06 158 THR A CA 1
ATOM 1173 C C . THR A 1 158 ? 3.444 -12.415 -11.567 1.00 91.06 158 THR A C 1
ATOM 1175 O O . THR A 1 158 ? 4.504 -12.189 -10.980 1.00 91.06 158 THR A O 1
ATOM 1178 N N . GLY A 1 159 ? 3.092 -11.798 -12.703 1.00 90.62 159 GLY A N 1
ATOM 1179 C CA . GLY A 1 159 ? 3.976 -10.934 -13.483 1.00 90.62 159 GLY A CA 1
ATOM 1180 C C . GLY A 1 159 ? 5.173 -11.689 -14.073 1.00 90.62 159 GLY A C 1
ATOM 1181 O O . GLY A 1 159 ? 5.494 -12.818 -13.693 1.00 90.62 159 GLY A O 1
ATOM 1182 N N . THR A 1 160 ? 5.850 -11.063 -15.029 1.00 93.56 160 THR A N 1
ATOM 1183 C CA . THR A 1 160 ? 7.154 -11.517 -15.533 1.00 93.56 160 THR A CA 1
ATOM 1184 C C . THR A 1 160 ? 8.298 -10.918 -14.709 1.00 93.56 160 THR A C 1
ATOM 1186 O O . THR A 1 160 ? 8.093 -10.119 -13.799 1.00 93.56 160 THR A O 1
ATOM 1189 N N . GLN A 1 161 ? 9.546 -11.274 -15.028 1.00 88.38 161 GLN A N 1
ATOM 1190 C CA . GLN A 1 161 ? 10.712 -10.720 -14.328 1.00 88.38 161 GLN A CA 1
ATOM 1191 C C . GLN A 1 161 ? 10.952 -9.223 -14.585 1.00 88.38 161 GLN A C 1
ATOM 1193 O O . GLN A 1 161 ? 11.736 -8.625 -13.847 1.00 88.38 161 GLN A O 1
ATOM 1198 N N . VAL A 1 162 ? 10.315 -8.661 -15.616 1.00 93.00 162 VAL A N 1
ATOM 1199 C CA . VAL A 1 162 ? 10.430 -7.260 -16.060 1.00 93.00 162 VAL A CA 1
ATOM 1200 C C . VAL A 1 162 ? 9.148 -6.459 -15.806 1.00 93.00 162 VAL A C 1
ATOM 1202 O O . VAL A 1 162 ? 9.018 -5.338 -16.278 1.00 93.00 162 VAL A O 1
ATOM 1205 N N . GLN A 1 163 ? 8.196 -7.030 -15.069 1.00 96.19 163 GLN A N 1
ATOM 1206 C CA . GLN A 1 163 ? 6.968 -6.352 -14.671 1.00 96.19 163 GLN A CA 1
ATOM 1207 C C . GLN A 1 163 ? 6.947 -6.147 -13.164 1.00 96.19 163 GLN A C 1
ATOM 1209 O O . GLN A 1 163 ? 7.440 -6.985 -12.401 1.00 96.19 163 GLN A O 1
ATOM 1214 N N . ASN A 1 164 ? 6.332 -5.045 -12.749 1.00 97.94 164 ASN A N 1
ATOM 1215 C CA . ASN A 1 164 ? 6.096 -4.786 -11.343 1.00 97.94 164 ASN A CA 1
ATOM 1216 C C . ASN A 1 164 ? 5.120 -5.812 -10.777 1.00 97.94 164 ASN A C 1
ATOM 1218 O O . ASN A 1 164 ? 4.181 -6.254 -11.452 1.00 97.94 164 ASN A O 1
ATOM 1222 N N . ARG A 1 165 ? 5.340 -6.198 -9.524 1.00 98.06 165 ARG A N 1
ATOM 1223 C CA . ARG A 1 165 ? 4.501 -7.180 -8.850 1.00 98.06 165 ARG A CA 1
ATOM 1224 C C . ARG A 1 165 ? 4.355 -6.905 -7.369 1.00 98.06 165 ARG A C 1
ATOM 1226 O O . ARG A 1 165 ? 5.263 -6.361 -6.753 1.00 98.06 165 ARG A O 1
ATOM 1233 N N . ILE A 1 166 ? 3.227 -7.343 -6.822 1.00 98.62 166 ILE A N 1
ATOM 1234 C CA . ILE A 1 166 ? 2.934 -7.271 -5.392 1.00 98.62 166 ILE A CA 1
ATOM 1235 C C . ILE A 1 166 ? 2.642 -8.671 -4.866 1.00 98.62 166 ILE A C 1
ATOM 1237 O O . ILE A 1 166 ? 1.856 -9.423 -5.451 1.00 98.62 166 ILE A O 1
ATOM 1241 N N . THR A 1 167 ? 3.274 -9.023 -3.752 1.00 98.50 167 THR A N 1
ATOM 1242 C CA . THR A 1 167 ? 2.960 -10.253 -3.021 1.00 98.50 167 THR A CA 1
ATOM 1243 C C . THR A 1 167 ? 2.125 -9.911 -1.797 1.00 98.50 167 THR A C 1
ATOM 1245 O O . THR A 1 167 ? 2.623 -9.307 -0.845 1.00 98.50 167 THR A O 1
ATOM 1248 N N . PHE A 1 168 ? 0.858 -10.315 -1.816 1.00 98.75 168 PHE A N 1
ATOM 1249 C CA . PHE A 1 168 ? -0.038 -10.179 -0.675 1.00 98.75 168 PHE A CA 1
ATOM 1250 C C . PHE A 1 168 ? 0.045 -11.387 0.246 1.00 98.75 168 PHE A C 1
ATOM 1252 O O . PHE A 1 168 ? 0.215 -12.521 -0.205 1.00 98.75 168 PHE A O 1
ATOM 1259 N N . GLY A 1 169 ? -0.150 -11.183 1.544 1.00 98.19 169 GLY A N 1
ATOM 1260 C CA . GLY A 1 169 ? -0.286 -12.318 2.444 1.00 98.19 169 GLY A CA 1
ATOM 1261 C C . GLY A 1 169 ? -0.459 -11.952 3.902 1.00 98.19 169 GLY A C 1
ATOM 1262 O O . GLY A 1 169 ? -0.996 -10.908 4.258 1.00 98.19 169 GLY A O 1
ATOM 1263 N N . THR A 1 170 ? 0.000 -12.856 4.756 1.00 97.88 170 THR A N 1
ATOM 1264 C CA . THR A 1 170 ? -0.112 -12.724 6.206 1.00 97.88 170 THR A CA 1
ATOM 1265 C C . THR A 1 170 ? 1.201 -13.044 6.886 1.00 97.88 170 THR A C 1
ATOM 1267 O O . THR A 1 170 ? 2.086 -13.693 6.319 1.00 97.88 170 THR A O 1
ATOM 1270 N N . TYR A 1 171 ? 1.309 -12.636 8.135 1.00 95.94 171 TYR A N 1
ATOM 1271 C CA . TYR A 1 171 ? 2.293 -13.125 9.087 1.00 95.94 171 TYR A CA 1
ATOM 1272 C C . TYR A 1 171 ? 1.667 -13.124 10.482 1.00 95.94 171 TYR A C 1
ATOM 1274 O O . TYR A 1 171 ? 0.538 -12.669 10.666 1.00 95.94 171 TYR A O 1
ATOM 1282 N N . ARG A 1 172 ? 2.373 -13.697 11.454 1.00 94.19 172 ARG A N 1
ATOM 1283 C CA . ARG A 1 172 ? 1.970 -13.684 12.858 1.00 94.19 172 ARG A CA 1
ATOM 1284 C C . ARG A 1 172 ? 3.146 -13.187 13.670 1.00 94.19 172 ARG A C 1
ATOM 1286 O O . ARG A 1 172 ? 4.204 -13.810 13.651 1.00 94.19 172 ARG A O 1
ATOM 1293 N N . LYS A 1 173 ? 2.950 -12.075 14.361 1.00 89.19 173 LYS A N 1
ATOM 1294 C CA . LYS A 1 173 ? 3.897 -11.534 15.326 1.00 89.19 173 LYS A CA 1
ATOM 1295 C C . LYS A 1 173 ? 3.106 -11.050 16.527 1.00 89.19 173 LYS A C 1
ATOM 1297 O O . LYS A 1 173 ? 2.277 -10.151 16.404 1.00 89.19 173 LYS A O 1
ATOM 1302 N N . GLN A 1 174 ? 3.346 -11.675 17.671 1.00 89.56 174 GLN A N 1
ATOM 1303 C CA . GLN A 1 174 ? 2.839 -11.173 18.935 1.00 89.56 174 GLN A CA 1
ATOM 1304 C C . GLN A 1 174 ? 3.769 -10.060 19.415 1.00 89.56 174 GLN A C 1
ATOM 1306 O O . GLN A 1 174 ? 4.980 -10.249 19.505 1.00 89.56 174 GLN A O 1
ATOM 1311 N N . MET A 1 175 ? 3.196 -8.900 19.695 1.00 83.25 175 MET A N 1
ATOM 1312 C CA . MET A 1 175 ? 3.890 -7.776 20.302 1.00 83.25 175 MET A CA 1
ATOM 1313 C C . MET A 1 175 ? 4.100 -8.055 21.794 1.00 83.25 175 MET A C 1
ATOM 1315 O O . MET A 1 175 ? 3.186 -8.530 22.475 1.00 83.25 175 MET A O 1
ATOM 1319 N N . GLY A 1 176 ? 5.322 -7.822 22.276 1.00 76.62 176 GLY A N 1
ATOM 1320 C CA . GLY A 1 176 ? 5.680 -7.982 23.687 1.00 76.62 176 GLY A CA 1
ATOM 1321 C C . GLY A 1 176 ? 5.098 -6.873 24.566 1.00 76.62 176 GLY A C 1
ATOM 1322 O O . GLY A 1 176 ? 4.555 -5.895 24.060 1.00 76.62 176 GLY A O 1
ATOM 1323 N N . ALA A 1 177 ? 5.243 -7.005 25.888 1.00 67.94 177 ALA A N 1
ATOM 1324 C CA . ALA A 1 177 ? 4.838 -5.961 26.838 1.00 67.94 177 ALA A CA 1
ATOM 1325 C C . ALA A 1 177 ? 5.568 -4.624 26.593 1.00 67.94 177 ALA A C 1
ATOM 1327 O O . ALA A 1 177 ? 4.996 -3.562 26.825 1.00 67.94 177 ALA A O 1
ATOM 1328 N N . ASP A 1 178 ? 6.780 -4.689 26.035 1.00 62.41 178 ASP A N 1
ATOM 1329 C CA . ASP A 1 178 ? 7.609 -3.535 25.667 1.00 62.41 178 ASP A CA 1
ATOM 1330 C C . ASP A 1 178 ? 7.217 -2.910 24.318 1.00 62.41 178 ASP A C 1
ATOM 1332 O O . ASP A 1 178 ? 7.861 -1.980 23.850 1.00 62.41 178 ASP A O 1
ATOM 1336 N N . ALA A 1 179 ? 6.141 -3.378 23.673 1.00 64.56 179 ALA A N 1
ATOM 1337 C CA . ALA A 1 179 ? 5.620 -2.782 22.439 1.00 64.56 179 ALA A CA 1
ATOM 1338 C C . ALA A 1 179 ? 4.957 -1.416 22.651 1.00 64.56 179 ALA A C 1
ATOM 1340 O O . ALA A 1 179 ? 4.239 -0.917 21.779 1.00 64.56 179 ALA A O 1
ATOM 1341 N N . ASP A 1 180 ? 5.200 -0.807 23.813 1.00 67.62 180 ASP A N 1
ATOM 1342 C CA . ASP A 1 180 ? 4.987 0.610 24.023 1.00 67.62 180 ASP A CA 1
ATOM 1343 C C . ASP A 1 180 ? 3.530 1.040 23.806 1.00 67.62 180 ASP A C 1
ATOM 1345 O O . ASP A 1 180 ? 3.251 2.187 23.465 1.00 67.62 180 ASP A O 1
ATOM 1349 N N . GLY A 1 181 ? 2.611 0.091 24.041 1.00 74.19 181 GLY A N 1
ATOM 1350 C CA . GLY A 1 181 ? 1.164 0.187 23.850 1.00 74.19 181 GLY A CA 1
ATOM 1351 C C . GLY A 1 181 ? 0.728 0.410 22.401 1.00 74.19 181 GLY A C 1
ATOM 1352 O O . GLY A 1 181 ? -0.320 1.005 22.154 1.00 74.19 181 GLY A O 1
ATOM 1353 N N . THR A 1 182 ? 1.516 -0.073 21.440 1.00 75.88 182 THR A N 1
ATOM 1354 C CA . THR A 1 182 ? 1.179 -0.107 20.014 1.00 75.88 182 THR A CA 1
ATOM 1355 C C . THR A 1 182 ? 1.171 -1.539 19.486 1.00 75.88 182 THR A C 1
ATOM 1357 O O . THR A 1 182 ? 1.930 -2.404 19.926 1.00 75.88 182 THR A O 1
ATOM 1360 N N . LEU A 1 183 ? 0.282 -1.801 18.535 1.00 85.38 183 LEU A N 1
ATOM 1361 C CA . LEU A 1 183 ? 0.125 -3.084 17.869 1.00 85.38 183 LEU A CA 1
ATOM 1362 C C . LEU A 1 183 ? 0.509 -2.930 16.407 1.00 85.38 183 LEU A C 1
ATOM 1364 O O . LEU A 1 183 ? -0.155 -2.192 15.692 1.00 85.38 183 LEU A O 1
ATOM 1368 N N . GLU A 1 184 ? 1.526 -3.662 15.962 1.00 87.88 184 GLU A N 1
ATOM 1369 C CA . GLU A 1 184 ? 1.849 -3.804 14.541 1.00 87.88 184 GLU A CA 1
ATOM 1370 C C . GLU A 1 184 ? 0.740 -4.613 13.847 1.00 87.88 184 GLU A C 1
ATOM 1372 O O . GLU A 1 184 ? 0.577 -5.813 14.100 1.00 87.88 184 GLU A O 1
ATOM 1377 N N . LEU A 1 185 ? -0.040 -3.951 12.993 1.00 88.50 185 LEU A N 1
ATOM 1378 C CA . LEU A 1 185 ? -1.161 -4.546 12.264 1.00 88.50 185 LEU A CA 1
ATOM 1379 C C . LEU A 1 185 ? -0.760 -5.054 10.880 1.00 88.50 185 LEU A C 1
ATOM 1381 O O . LEU A 1 185 ? -1.398 -5.970 10.359 1.00 88.50 185 LEU A 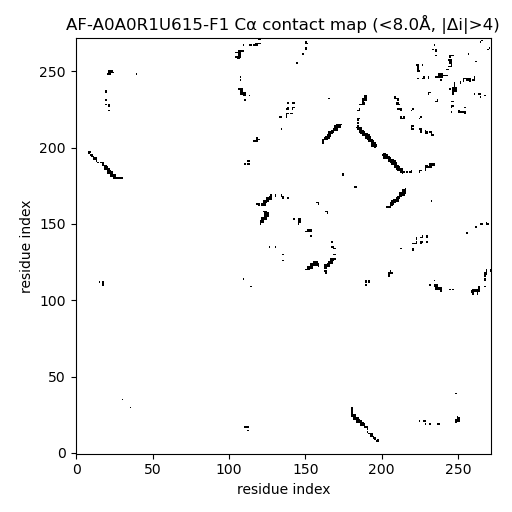O 1
ATOM 1385 N N . GLY A 1 186 ? 0.299 -4.514 10.294 1.00 91.12 186 GLY A N 1
ATOM 1386 C CA . GLY A 1 186 ? 0.739 -4.913 8.973 1.00 91.12 186 GLY A CA 1
ATOM 1387 C C . GLY A 1 186 ? 2.167 -4.494 8.673 1.00 91.12 186 GLY A C 1
ATOM 1388 O O . GLY A 1 186 ? 2.814 -3.775 9.440 1.00 91.12 186 GLY A O 1
ATOM 1389 N N . LYS A 1 187 ? 2.656 -5.058 7.569 1.00 90.31 187 LYS A N 1
ATOM 1390 C CA . LYS A 1 187 ? 3.954 -4.738 7.008 1.00 90.31 187 LYS A CA 1
ATOM 1391 C C . LYS A 1 187 ? 3.911 -4.748 5.488 1.00 90.31 187 LYS A C 1
ATOM 1393 O O . LYS A 1 187 ? 3.528 -5.756 4.875 1.00 90.31 187 LYS A O 1
ATOM 1398 N N . GLY A 1 188 ? 4.412 -3.674 4.904 1.00 90.38 188 GLY A N 1
ATOM 1399 C CA . GLY A 1 188 ? 4.464 -3.452 3.475 1.00 90.38 188 GLY A CA 1
ATOM 1400 C C . GLY A 1 188 ? 5.773 -2.803 3.062 1.00 90.38 188 GLY A C 1
ATOM 1401 O O . GLY A 1 188 ? 6.639 -2.507 3.887 1.00 90.38 188 GLY A O 1
ATOM 1402 N N . GLY A 1 189 ? 5.944 -2.636 1.758 1.00 92.44 189 GLY A N 1
ATOM 1403 C CA . GLY A 1 189 ? 7.074 -1.885 1.228 1.00 92.44 189 GLY A CA 1
ATOM 1404 C C . GLY A 1 189 ? 7.462 -2.281 -0.190 1.00 92.44 189 GLY A C 1
ATOM 1405 O O . GLY A 1 189 ? 7.119 -3.385 -0.646 1.00 92.44 189 GLY A O 1
ATOM 1406 N N . PRO A 1 190 ? 8.175 -1.390 -0.895 1.00 95.00 190 PRO A N 1
ATOM 1407 C CA . PRO A 1 190 ? 8.727 -1.678 -2.203 1.00 95.00 190 PRO A CA 1
ATOM 1408 C C . PRO A 1 190 ? 9.966 -2.579 -2.104 1.00 95.00 190 PRO A C 1
ATOM 1410 O O . PRO A 1 190 ? 10.676 -2.617 -1.104 1.00 95.00 190 PRO A O 1
ATOM 1413 N N . GLU A 1 191 ? 10.261 -3.282 -3.193 1.00 94.94 191 GLU A N 1
ATOM 1414 C CA . GLU A 1 191 ? 11.543 -3.962 -3.400 1.00 94.94 191 GLU A CA 1
ATOM 1415 C C . GLU A 1 191 ? 12.017 -3.621 -4.813 1.00 94.94 191 GLU A C 1
ATOM 1417 O O . GLU A 1 191 ? 11.523 -4.180 -5.797 1.00 94.94 191 GLU A O 1
ATOM 1422 N N . ILE A 1 192 ? 12.948 -2.674 -4.937 1.00 94.12 192 ILE A N 1
ATOM 1423 C CA . ILE A 1 192 ? 13.393 -2.187 -6.245 1.00 94.12 192 ILE A CA 1
ATOM 1424 C C . ILE A 1 192 ? 14.517 -3.061 -6.792 1.00 94.12 192 ILE A C 1
ATOM 1426 O O . ILE A 1 192 ? 15.631 -3.095 -6.275 1.00 94.12 192 ILE A O 1
ATOM 1430 N N . VAL A 1 193 ? 14.235 -3.735 -7.904 1.00 92.25 193 VAL A N 1
ATOM 1431 C CA . VAL A 1 193 ? 15.183 -4.591 -8.612 1.00 92.25 193 VAL A CA 1
ATOM 1432 C C . VAL A 1 193 ? 15.565 -3.953 -9.937 1.00 92.25 193 VAL A C 1
ATOM 1434 O O . VAL A 1 193 ? 14.736 -3.790 -10.835 1.00 92.25 193 VAL A O 1
ATOM 1437 N N . LYS A 1 194 ? 16.857 -3.655 -10.084 1.00 91.69 194 LYS A N 1
ATOM 1438 C CA . LYS A 1 194 ? 17.458 -3.233 -11.351 1.00 91.69 194 LYS A CA 1
ATOM 1439 C C . LYS A 1 194 ? 17.974 -4.459 -12.093 1.00 91.69 194 LYS A C 1
ATOM 1441 O O . LYS A 1 194 ? 18.755 -5.243 -11.559 1.00 91.69 194 LYS A O 1
ATOM 1446 N N . ARG A 1 195 ? 17.540 -4.632 -13.336 1.00 86.06 195 ARG A N 1
ATOM 1447 C CA . ARG A 1 195 ? 18.063 -5.660 -14.235 1.00 86.06 195 ARG A CA 1
ATOM 1448 C C . ARG A 1 195 ? 19.104 -5.049 -15.143 1.00 86.06 195 ARG A C 1
ATOM 1450 O O . ARG A 1 195 ? 18.826 -4.054 -15.808 1.00 86.06 195 ARG A O 1
ATOM 1457 N N . ILE A 1 196 ? 20.262 -5.688 -15.210 1.00 88.75 196 ILE A N 1
ATOM 1458 C CA . ILE A 1 196 ? 21.386 -5.240 -16.023 1.00 88.75 196 ILE A CA 1
ATOM 1459 C C . ILE A 1 196 ? 21.801 -6.318 -17.024 1.00 88.75 196 ILE A C 1
ATOM 1461 O O . ILE A 1 196 ? 21.655 -7.515 -16.759 1.00 88.75 196 ILE A O 1
ATOM 1465 N N . THR A 1 197 ? 22.294 -5.904 -18.186 1.00 87.25 197 THR A N 1
ATOM 1466 C CA . THR A 1 197 ? 22.996 -6.794 -19.117 1.00 87.25 197 THR A CA 1
ATOM 1467 C C . THR A 1 197 ? 24.372 -7.172 -18.563 1.00 87.25 197 THR A C 1
ATOM 1469 O O . THR A 1 197 ? 24.891 -6.540 -17.642 1.00 87.25 197 THR A O 1
ATOM 1472 N N . SER A 1 198 ? 25.024 -8.160 -19.180 1.00 83.69 198 SER A N 1
ATOM 1473 C CA . SER A 1 198 ? 26.434 -8.472 -18.900 1.00 83.69 198 SER A CA 1
ATOM 1474 C C . SER A 1 198 ? 27.393 -7.315 -19.227 1.00 83.69 198 SER A C 1
ATOM 1476 O O . SER A 1 198 ? 28.511 -7.308 -18.724 1.00 83.69 198 SER A O 1
ATOM 1478 N N . THR A 1 199 ? 26.969 -6.343 -20.045 1.00 88.69 199 THR A N 1
ATOM 1479 C CA . THR A 1 199 ? 27.718 -5.115 -20.368 1.00 88.69 199 THR A CA 1
ATOM 1480 C C . THR A 1 199 ? 27.476 -3.977 -19.371 1.00 88.69 199 THR A C 1
ATOM 1482 O O . THR A 1 199 ? 28.191 -2.979 -19.412 1.00 88.69 199 THR A O 1
ATOM 1485 N N . GLY A 1 200 ? 26.531 -4.141 -18.437 1.00 85.88 200 GLY A N 1
ATOM 1486 C CA . GLY A 1 200 ? 26.209 -3.163 -17.393 1.00 85.88 200 GLY A CA 1
ATOM 1487 C C . GLY A 1 200 ? 25.050 -2.219 -17.725 1.00 85.88 200 GLY A C 1
ATOM 1488 O O . GLY A 1 200 ? 24.762 -1.327 -16.930 1.00 85.88 200 GLY A O 1
ATOM 1489 N N . ASP A 1 201 ? 24.363 -2.415 -18.851 1.00 89.38 201 ASP A N 1
ATOM 1490 C CA . ASP A 1 201 ? 23.242 -1.571 -19.271 1.00 89.38 201 ASP A CA 1
ATOM 1491 C C . ASP A 1 201 ? 21.970 -1.936 -18.502 1.00 89.38 201 ASP A C 1
ATOM 1493 O O . ASP A 1 201 ? 21.616 -3.114 -18.397 1.00 89.38 201 ASP A O 1
ATOM 1497 N N . VAL A 1 202 ? 21.252 -0.937 -17.983 1.00 88.12 202 VAL A N 1
ATOM 1498 C CA . VAL A 1 202 ? 19.970 -1.155 -17.297 1.00 88.12 202 VAL A CA 1
ATOM 1499 C C . VAL A 1 202 ? 18.893 -1.491 -18.329 1.00 88.12 202 VAL A C 1
ATOM 1501 O O . VAL A 1 202 ? 18.600 -0.703 -19.219 1.00 88.12 202 VAL A O 1
ATOM 1504 N N . THR A 1 203 ? 18.283 -2.666 -18.187 1.00 89.12 203 THR A N 1
ATOM 1505 C CA . THR A 1 203 ? 17.248 -3.186 -19.103 1.00 89.12 203 THR A CA 1
ATOM 1506 C C . THR A 1 203 ? 15.839 -3.083 -18.540 1.00 89.12 203 THR A C 1
ATOM 1508 O O . THR A 1 203 ? 14.877 -3.043 -19.299 1.00 89.12 203 THR A O 1
ATOM 1511 N N . ALA A 1 204 ? 15.704 -3.063 -17.215 1.00 90.06 204 ALA A N 1
ATOM 1512 C CA . ALA A 1 204 ? 14.440 -2.843 -16.529 1.00 90.06 204 ALA A CA 1
ATOM 1513 C C . ALA A 1 204 ? 14.706 -2.414 -15.087 1.00 90.06 204 ALA A C 1
ATOM 1515 O O . ALA A 1 204 ? 15.646 -2.905 -14.456 1.00 90.06 204 ALA A O 1
ATOM 1516 N N . ILE A 1 205 ? 13.839 -1.566 -14.545 1.00 93.69 205 ILE A N 1
ATOM 1517 C CA . ILE A 1 205 ? 13.737 -1.336 -13.107 1.00 93.69 205 ILE A CA 1
ATOM 1518 C C . ILE A 1 205 ? 12.322 -1.722 -12.704 1.00 93.69 205 ILE A C 1
ATOM 1520 O O . ILE A 1 205 ? 11.359 -1.237 -13.293 1.00 93.69 205 ILE A O 1
ATOM 1524 N N . VAL A 1 206 ? 12.202 -2.649 -11.758 1.00 95.56 206 VAL A N 1
ATOM 1525 C CA . VAL A 1 206 ? 10.908 -3.178 -11.327 1.00 95.56 206 VAL A CA 1
ATOM 1526 C C . VAL A 1 206 ? 10.761 -3.111 -9.821 1.00 95.56 206 VAL A C 1
ATOM 1528 O O . VAL A 1 206 ? 11.733 -3.291 -9.094 1.00 95.56 206 VAL A O 1
ATOM 1531 N N . ASN A 1 207 ? 9.532 -2.931 -9.359 1.00 97.00 207 ASN A N 1
ATOM 1532 C CA . ASN A 1 207 ? 9.156 -3.060 -7.963 1.00 97.00 207 ASN A CA 1
ATOM 1533 C C . ASN A 1 207 ? 8.549 -4.448 -7.703 1.00 97.00 207 ASN A C 1
ATOM 1535 O O . ASN A 1 207 ? 7.617 -4.874 -8.392 1.00 97.00 207 ASN A O 1
ATOM 1539 N N . ARG A 1 208 ? 9.081 -5.159 -6.708 1.00 96.44 208 ARG A N 1
ATOM 1540 C CA . ARG A 1 208 ? 8.623 -6.467 -6.221 1.00 96.44 208 ARG A CA 1
ATOM 1541 C C . ARG A 1 208 ? 8.020 -6.365 -4.821 1.00 96.44 208 ARG A C 1
ATOM 1543 O O . ARG A 1 208 ? 8.290 -7.201 -3.967 1.00 96.44 208 ARG A O 1
ATOM 1550 N N . GLY A 1 209 ? 7.210 -5.336 -4.608 1.00 96.25 209 GLY A N 1
ATOM 1551 C CA . GLY A 1 209 ? 6.678 -4.990 -3.303 1.00 96.25 209 GLY A CA 1
ATOM 1552 C C . GLY A 1 209 ? 5.899 -6.109 -2.611 1.00 96.25 209 GLY A C 1
ATOM 1553 O O . GLY A 1 209 ? 5.410 -7.076 -3.212 1.00 96.25 209 GLY A O 1
ATOM 1554 N N . THR A 1 210 ? 5.752 -5.952 -1.304 1.00 97.94 210 THR A N 1
ATOM 1555 C CA . THR A 1 210 ? 4.954 -6.846 -0.465 1.00 97.94 210 THR A CA 1
ATOM 1556 C C . THR A 1 210 ? 3.973 -6.039 0.365 1.00 97.94 210 THR A C 1
ATOM 1558 O O . THR A 1 210 ? 4.247 -4.891 0.690 1.00 97.94 210 THR A O 1
ATOM 1561 N N . ALA A 1 211 ? 2.834 -6.642 0.697 1.00 98.06 211 ALA A N 1
ATOM 1562 C CA . ALA A 1 211 ? 1.879 -6.087 1.650 1.00 98.06 211 ALA A CA 1
ATOM 1563 C C . ALA A 1 211 ? 1.234 -7.237 2.426 1.00 98.06 211 ALA A C 1
ATOM 1565 O O . ALA A 1 211 ? 0.660 -8.165 1.843 1.00 98.06 211 ALA A O 1
ATOM 1566 N N . ARG A 1 212 ? 1.396 -7.249 3.749 1.00 98.00 212 ARG A N 1
ATOM 1567 C CA . ARG A 1 212 ? 1.023 -8.388 4.594 1.00 98.00 212 ARG A CA 1
ATOM 1568 C C . ARG A 1 212 ? 0.347 -7.917 5.872 1.00 98.00 212 ARG A C 1
ATOM 1570 O O . ARG A 1 212 ? 0.785 -6.952 6.479 1.00 98.00 212 ARG A O 1
ATOM 1577 N N . LEU A 1 213 ? -0.669 -8.656 6.312 1.00 97.44 213 LEU A N 1
ATOM 1578 C CA . LEU A 1 213 ? -1.395 -8.362 7.553 1.00 97.44 213 LEU A CA 1
ATOM 1579 C C . LEU A 1 213 ? -0.912 -9.255 8.701 1.00 97.44 213 LEU A C 1
ATOM 1581 O O . LEU A 1 213 ? -0.699 -10.464 8.514 1.00 97.44 213 LEU A O 1
ATOM 1585 N N . ASN A 1 214 ? -0.777 -8.677 9.893 1.00 95.44 214 ASN A N 1
ATOM 1586 C CA . ASN A 1 214 ? -0.449 -9.393 11.117 1.00 95.44 214 ASN A CA 1
ATOM 1587 C C . ASN A 1 214 ? -1.701 -10.057 11.700 1.00 95.44 214 ASN A C 1
ATOM 1589 O O . ASN A 1 214 ? -2.373 -9.526 12.583 1.00 95.44 214 ASN A O 1
ATOM 1593 N N . VAL A 1 215 ? -2.002 -11.274 11.252 1.00 95.88 215 VAL A N 1
ATOM 1594 C CA . VAL A 1 215 ? -3.200 -12.021 11.682 1.00 95.88 215 VAL A CA 1
ATOM 1595 C C . VAL A 1 215 ? -3.094 -12.592 13.101 1.00 95.88 215 VAL A C 1
ATOM 1597 O O . VAL A 1 215 ? -3.906 -13.429 13.500 1.00 95.88 215 VAL A O 1
ATOM 1600 N N . ASN A 1 216 ? -2.086 -12.171 13.870 1.00 94.00 216 ASN A N 1
ATOM 1601 C CA . ASN A 1 216 ? -2.106 -12.288 15.324 1.00 94.00 216 ASN A CA 1
ATOM 1602 C C . ASN A 1 216 ? -3.190 -11.389 15.948 1.00 94.00 216 ASN A C 1
ATOM 1604 O O . ASN A 1 216 ? -3.716 -11.716 17.008 1.00 94.00 216 ASN A O 1
ATOM 1608 N N . TYR A 1 217 ? -3.547 -10.293 15.272 1.00 91.94 217 TYR A N 1
ATOM 1609 C CA . TYR A 1 217 ? -4.555 -9.332 15.708 1.00 91.94 217 TYR A CA 1
ATOM 1610 C C . TYR A 1 217 ? -5.723 -9.328 14.726 1.00 91.94 217 TYR A C 1
ATOM 1612 O O . TYR A 1 217 ? -5.540 -9.066 13.541 1.00 91.94 217 TYR A O 1
ATOM 1620 N N . GLN A 1 218 ? -6.935 -9.615 15.204 1.00 91.12 218 GLN A N 1
ATOM 1621 C CA . GLN A 1 218 ? -8.116 -9.684 14.334 1.00 91.12 218 GLN A CA 1
ATOM 1622 C C . GLN A 1 218 ? -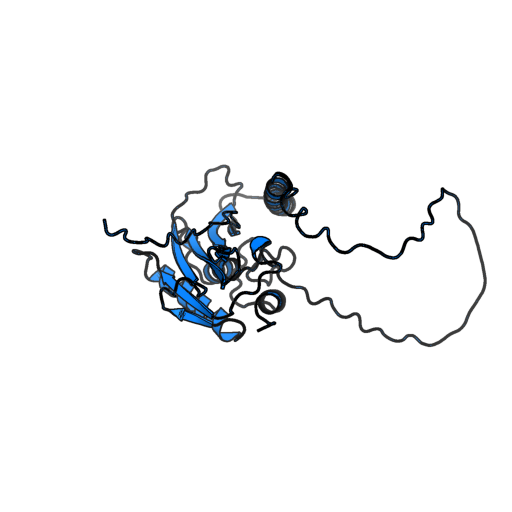8.393 -8.345 13.629 1.00 91.12 218 GLN A C 1
ATOM 1624 O O . GLN A 1 218 ? -8.773 -8.336 12.459 1.00 91.12 218 GLN A O 1
ATOM 1629 N N . ASP A 1 219 ? -8.118 -7.235 14.316 1.00 89.19 219 ASP A N 1
ATOM 1630 C CA . ASP A 1 219 ? -8.254 -5.868 13.803 1.00 89.19 219 ASP A CA 1
ATOM 1631 C C . ASP A 1 219 ? -7.345 -5.572 12.601 1.00 89.19 219 ASP A C 1
ATOM 1633 O O . ASP A 1 219 ? -7.633 -4.658 11.834 1.00 89.19 219 ASP A O 1
ATOM 1637 N N . ALA A 1 220 ? -6.278 -6.354 12.395 1.00 91.38 220 ALA A N 1
ATOM 1638 C CA . ALA A 1 220 ? -5.425 -6.224 11.218 1.00 91.38 220 ALA A CA 1
ATOM 1639 C C . ALA A 1 220 ? -6.164 -6.577 9.919 1.00 91.38 220 ALA A C 1
ATOM 1641 O O . ALA A 1 220 ? -5.782 -6.111 8.849 1.00 91.38 220 ALA A O 1
ATOM 1642 N N . ILE A 1 221 ? -7.216 -7.404 9.984 1.00 96.81 221 ILE A N 1
ATOM 1643 C CA . ILE A 1 221 ? -8.005 -7.818 8.816 1.00 96.81 221 ILE A CA 1
ATOM 1644 C C . ILE A 1 221 ? -9.060 -6.748 8.517 1.00 96.81 221 ILE A C 1
ATOM 1646 O O . ILE A 1 221 ? -10.264 -6.971 8.647 1.00 96.81 221 ILE A O 1
ATOM 1650 N N . ALA A 1 222 ? -8.591 -5.567 8.124 1.00 96.69 222 ALA A N 1
ATOM 1651 C CA . ALA A 1 222 ? -9.420 -4.403 7.860 1.00 96.69 222 ALA A CA 1
ATOM 1652 C C . ALA A 1 222 ? -8.959 -3.680 6.587 1.00 96.69 222 ALA A C 1
ATOM 1654 O O . ALA A 1 222 ? -7.771 -3.637 6.266 1.00 96.69 222 ALA A O 1
ATOM 1655 N N . LEU A 1 223 ? -9.916 -3.088 5.867 1.00 98.00 223 LEU A N 1
ATOM 1656 C CA . LEU A 1 223 ? -9.646 -2.272 4.683 1.00 98.00 223 LEU A CA 1
ATOM 1657 C C . LEU A 1 223 ? -8.636 -1.126 4.913 1.00 98.00 223 LEU A C 1
ATOM 1659 O O . LEU A 1 223 ? -7.744 -1.011 4.077 1.00 98.00 223 LEU A O 1
ATOM 1663 N N . PRO A 1 224 ? -8.709 -0.303 5.985 1.00 97.25 224 PRO A N 1
ATOM 1664 C CA . PRO A 1 224 ? -7.732 0.772 6.207 1.00 97.25 224 PRO A CA 1
ATOM 1665 C C . PRO A 1 224 ? -6.288 0.256 6.278 1.00 97.25 224 PRO A C 1
ATOM 1667 O O . PRO A 1 224 ? -5.411 0.813 5.626 1.00 97.25 224 PRO A O 1
ATOM 1670 N N . VAL A 1 225 ? -6.054 -0.863 6.974 1.00 97.19 225 VAL A N 1
ATOM 1671 C CA . VAL A 1 225 ? -4.726 -1.491 7.059 1.00 97.19 225 VAL A CA 1
ATOM 1672 C C . VAL A 1 225 ? -4.293 -2.011 5.686 1.00 97.19 225 VAL A C 1
ATOM 1674 O O . VAL A 1 225 ? -3.190 -1.737 5.235 1.00 97.19 225 VAL A O 1
ATOM 1677 N N . ALA A 1 226 ? -5.171 -2.712 4.961 1.00 98.50 226 ALA A N 1
ATOM 1678 C CA . ALA A 1 226 ? -4.842 -3.226 3.630 1.00 98.50 226 ALA A CA 1
ATOM 1679 C C . ALA A 1 226 ? -4.547 -2.115 2.602 1.00 98.50 226 ALA A C 1
ATOM 1681 O O . ALA A 1 226 ? -3.683 -2.303 1.745 1.00 98.50 226 ALA A O 1
ATOM 1682 N N . LEU A 1 227 ? -5.253 -0.979 2.675 1.00 98.62 227 LEU A N 1
ATOM 1683 C CA . LEU A 1 227 ? -4.968 0.208 1.864 1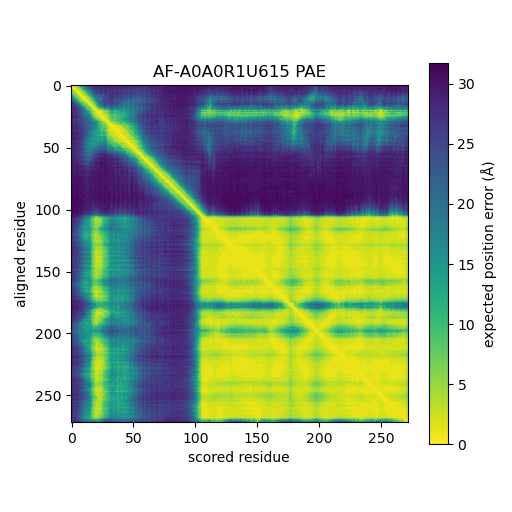.00 98.62 227 LEU A CA 1
ATOM 1684 C C . LEU A 1 227 ? -3.591 0.760 2.183 1.00 98.62 227 LEU A C 1
ATOM 1686 O O . LEU A 1 227 ? -2.809 0.994 1.269 1.00 98.62 227 LEU A O 1
ATOM 1690 N N . HIS A 1 228 ? -3.300 0.905 3.469 1.00 98.19 228 HIS A N 1
ATOM 1691 C CA . HIS A 1 228 ? -2.031 1.413 3.932 1.00 98.19 228 HIS A CA 1
ATOM 1692 C C . HIS A 1 228 ? -0.841 0.558 3.459 1.00 98.19 228 HIS A C 1
ATOM 1694 O O . HIS A 1 228 ? 0.060 1.055 2.783 1.00 98.19 228 HIS A O 1
ATOM 1700 N N . GLU A 1 229 ? -0.877 -0.754 3.715 1.00 98.31 229 GLU A N 1
ATOM 1701 C CA . GLU A 1 229 ? 0.215 -1.650 3.311 1.00 98.31 229 GLU A CA 1
ATOM 1702 C C . GLU A 1 229 ? 0.393 -1.696 1.790 1.00 98.31 229 GLU A C 1
ATOM 1704 O O . GLU A 1 229 ? 1.510 -1.819 1.280 1.00 98.31 229 GLU A O 1
ATOM 1709 N N . LEU A 1 230 ? -0.711 -1.600 1.040 1.00 98.75 230 LEU A N 1
ATOM 1710 C CA . LEU A 1 230 ? -0.658 -1.491 -0.414 1.00 98.75 230 LEU A CA 1
ATOM 1711 C C . LEU A 1 230 ? -0.046 -0.151 -0.854 1.00 98.75 230 LEU A C 1
ATOM 1713 O O . LEU A 1 230 ? 0.710 -0.135 -1.822 1.00 98.75 230 LEU A O 1
ATOM 1717 N N . GLY A 1 231 ? -0.300 0.946 -0.141 1.00 98.50 231 GLY A N 1
ATOM 1718 C CA . GLY A 1 231 ? 0.361 2.232 -0.356 1.00 98.50 231 GLY A CA 1
ATOM 1719 C C . GLY A 1 231 ? 1.880 2.129 -0.247 1.00 98.50 231 GLY A C 1
ATOM 1720 O O . GLY A 1 231 ? 2.577 2.523 -1.186 1.00 98.50 231 GLY A O 1
ATOM 1721 N N . HIS A 1 232 ? 2.384 1.489 0.811 1.00 98.25 232 HIS A N 1
ATOM 1722 C CA . HIS A 1 232 ? 3.812 1.178 0.945 1.00 98.25 232 HIS A CA 1
ATOM 1723 C C . HIS A 1 232 ? 4.324 0.288 -0.186 1.00 98.25 232 HIS A C 1
ATOM 1725 O O . HIS A 1 232 ? 5.349 0.581 -0.799 1.00 98.25 232 HIS A O 1
ATOM 1731 N N . ALA A 1 233 ? 3.603 -0.780 -0.538 1.00 98.25 233 ALA A N 1
ATOM 1732 C CA . ALA A 1 233 ? 3.994 -1.643 -1.654 1.00 98.25 233 ALA A CA 1
ATOM 1733 C C . ALA A 1 233 ? 4.087 -0.887 -2.992 1.00 98.25 233 ALA A C 1
ATOM 1735 O O . ALA A 1 233 ? 4.880 -1.267 -3.854 1.00 98.25 233 ALA A O 1
ATOM 1736 N N . LEU A 1 234 ? 3.299 0.180 -3.163 1.00 98.31 234 LEU A N 1
ATOM 1737 C CA . LEU A 1 234 ? 3.327 1.087 -4.312 1.00 98.31 234 LEU A CA 1
ATOM 1738 C C . LEU A 1 234 ? 4.365 2.214 -4.175 1.00 98.31 234 LEU A C 1
ATOM 1740 O O . LEU A 1 234 ? 4.523 2.986 -5.119 1.00 98.31 234 LEU A O 1
ATOM 1744 N N . GLY A 1 235 ? 5.091 2.301 -3.063 1.00 96.75 235 GLY A N 1
ATOM 1745 C CA . GLY A 1 235 ? 6.185 3.248 -2.864 1.00 96.75 235 GLY A CA 1
ATOM 1746 C C . GLY A 1 235 ? 5.824 4.542 -2.142 1.00 96.75 235 GLY A C 1
ATOM 1747 O O . GLY A 1 235 ? 6.650 5.450 -2.127 1.00 96.75 235 GLY A O 1
ATOM 1748 N N . LEU A 1 236 ? 4.627 4.657 -1.565 1.00 96.88 236 LEU A N 1
ATOM 1749 C CA . LEU A 1 236 ? 4.319 5.752 -0.642 1.00 96.88 236 LEU A CA 1
ATOM 1750 C C . LEU A 1 236 ? 4.957 5.476 0.720 1.00 96.88 236 LEU A C 1
ATOM 1752 O O . LEU A 1 236 ? 4.916 4.345 1.184 1.00 96.88 236 LEU A O 1
ATOM 1756 N N . ASP A 1 237 ? 5.494 6.508 1.354 1.00 95.38 237 ASP A N 1
ATOM 1757 C CA . ASP A 1 237 ? 5.955 6.486 2.743 1.00 95.38 237 ASP A CA 1
ATOM 1758 C C . ASP A 1 237 ? 4.904 7.168 3.641 1.00 95.38 237 ASP A C 1
ATOM 1760 O O . ASP A 1 237 ? 3.886 7.694 3.173 1.00 95.38 237 ASP A O 1
ATOM 1764 N N . HIS A 1 238 ? 5.120 7.140 4.949 1.00 93.81 238 HIS A N 1
ATOM 1765 C CA . HIS A 1 238 ? 4.230 7.711 5.937 1.00 93.81 238 HIS A CA 1
ATOM 1766 C C . HIS A 1 238 ? 4.004 9.216 5.737 1.00 93.81 238 HIS A C 1
ATOM 1768 O O . HIS A 1 238 ? 4.931 10.025 5.680 1.00 93.81 238 HIS A O 1
ATOM 1774 N N . ASN A 1 239 ? 2.734 9.621 5.754 1.00 92.56 239 ASN A N 1
ATOM 1775 C CA . ASN A 1 239 ? 2.331 11.020 5.855 1.00 92.56 239 ASN A CA 1
ATOM 1776 C C . ASN A 1 239 ? 2.047 11.354 7.324 1.00 92.56 239 ASN A C 1
ATOM 1778 O O . ASN A 1 239 ? 0.939 11.173 7.822 1.00 92.56 239 ASN A O 1
ATOM 1782 N N . THR A 1 240 ? 3.056 11.840 8.043 1.00 90.06 240 THR A N 1
ATOM 1783 C CA . THR A 1 240 ? 2.948 12.148 9.485 1.00 90.06 240 THR A CA 1
ATOM 1784 C C . THR A 1 240 ? 2.134 13.410 9.788 1.00 90.06 240 THR A C 1
ATOM 1786 O O . THR A 1 240 ? 1.743 13.647 10.934 1.00 90.06 240 THR A O 1
ATOM 1789 N N . GLN A 1 241 ? 1.861 14.221 8.768 1.00 89.62 241 GLN A N 1
ATOM 1790 C CA . GLN A 1 241 ? 1.250 15.538 8.877 1.00 89.62 241 GLN A CA 1
ATOM 1791 C C . GLN A 1 241 ? -0.271 15.496 8.675 1.00 89.62 241 GLN A C 1
ATOM 1793 O O . GLN A 1 241 ? -0.980 16.349 9.209 1.00 89.62 241 GLN A O 1
ATOM 1798 N N . SER A 1 242 ? -0.791 14.501 7.951 1.00 90.94 242 SER A N 1
ATOM 1799 C CA . SER A 1 242 ? -2.196 14.433 7.546 1.00 90.94 242 SER A CA 1
ATOM 1800 C C . SER A 1 242 ? -2.884 13.176 8.067 1.00 90.94 242 SER A C 1
ATOM 1802 O O . SER A 1 242 ? -2.777 12.107 7.486 1.00 90.94 242 SER A O 1
ATOM 1804 N N . LYS A 1 243 ? -3.689 13.302 9.128 1.00 90.25 243 LYS A N 1
ATOM 1805 C CA . LYS A 1 243 ? -4.502 12.184 9.663 1.00 90.25 243 LYS A CA 1
ATOM 1806 C C . LYS A 1 243 ? -5.587 11.681 8.710 1.00 90.25 243 LYS A C 1
ATOM 1808 O O . LYS A 1 243 ? -6.187 10.642 8.963 1.00 90.25 243 LYS A O 1
ATOM 1813 N N . ALA A 1 244 ? -5.879 12.451 7.665 1.00 93.62 244 ALA A N 1
ATOM 1814 C CA . ALA A 1 244 ? -6.809 12.069 6.614 1.00 93.62 244 ALA A CA 1
ATOM 1815 C C . ALA A 1 244 ? -6.150 11.189 5.540 1.00 93.62 244 ALA A C 1
ATOM 1817 O O . ALA A 1 244 ? -6.861 10.650 4.699 1.00 93.62 244 ALA A O 1
ATOM 1818 N N . SER A 1 245 ? -4.819 11.060 5.543 1.00 96.00 245 SER A N 1
ATOM 1819 C CA . SER A 1 245 ? -4.089 10.182 4.634 1.00 96.00 245 SER A CA 1
ATOM 1820 C C . SER A 1 245 ? -4.208 8.724 5.077 1.00 96.00 245 SER A C 1
ATOM 1822 O O . SER A 1 245 ? -4.091 8.412 6.265 1.00 96.00 245 SER A O 1
ATOM 1824 N N . VAL A 1 246 ? -4.367 7.811 4.111 1.00 96.94 246 VAL A N 1
ATOM 1825 C CA . VAL A 1 246 ? -4.244 6.362 4.378 1.00 96.94 246 VAL A CA 1
ATOM 1826 C C . VAL A 1 246 ? -2.817 5.962 4.756 1.00 96.94 246 VAL A C 1
ATOM 1828 O O . VAL A 1 246 ? -2.598 4.831 5.166 1.00 96.94 246 VAL A O 1
ATOM 1831 N N . MET A 1 247 ? -1.848 6.868 4.617 1.00 95.88 247 MET A N 1
ATOM 1832 C CA . MET A 1 247 ? -0.446 6.694 4.989 1.00 95.88 247 MET A CA 1
ATOM 1833 C C . MET A 1 247 ? -0.092 7.356 6.328 1.00 95.88 247 MET A C 1
ATOM 1835 O O . MET A 1 247 ? 1.082 7.438 6.673 1.00 95.88 247 MET A O 1
ATOM 1839 N N . TYR A 1 248 ? -1.065 7.824 7.118 1.00 93.25 248 TYR A N 1
ATOM 1840 C CA . TYR A 1 248 ? -0.792 8.332 8.467 1.00 93.25 248 TYR A CA 1
ATOM 1841 C C . TYR A 1 248 ? -0.457 7.214 9.470 1.00 93.25 248 TYR A C 1
ATOM 1843 O O . TYR A 1 248 ? -1.378 6.500 9.837 1.00 93.25 248 TYR A O 1
ATOM 1851 N N . PRO A 1 249 ? 0.762 7.122 10.038 1.00 86.81 249 PRO A N 1
ATOM 1852 C CA . PRO A 1 249 ? 1.359 5.911 10.649 1.00 86.81 249 PRO A CA 1
ATOM 1853 C C . PRO A 1 249 ? 0.552 5.171 11.738 1.00 86.81 249 PRO A C 1
ATOM 1855 O O . PRO A 1 249 ? 0.910 4.062 12.130 1.00 86.81 249 PRO A O 1
ATOM 1858 N N . ILE A 1 250 ? -0.508 5.780 12.271 1.00 85.44 250 ILE A N 1
ATOM 1859 C CA . ILE A 1 250 ? -1.399 5.188 13.269 1.00 85.44 250 ILE A CA 1
ATOM 1860 C C . ILE A 1 250 ? -2.794 5.042 12.668 1.00 85.44 250 ILE A C 1
ATOM 1862 O O . ILE A 1 250 ? -3.420 6.047 12.334 1.00 85.44 250 ILE A O 1
ATOM 1866 N N . ASP A 1 251 ? -3.339 3.826 12.661 1.00 87.31 251 ASP A N 1
ATOM 1867 C CA . ASP A 1 251 ? -4.665 3.526 12.118 1.00 87.31 251 ASP A CA 1
ATOM 1868 C C . ASP A 1 251 ? -5.750 4.499 12.624 1.00 87.31 251 ASP A C 1
ATOM 1870 O O . ASP A 1 251 ? -6.076 4.541 13.814 1.00 87.31 251 ASP A O 1
ATOM 1874 N N . GLN A 1 252 ? -6.306 5.287 11.697 1.00 89.12 252 GLN A N 1
ATOM 1875 C CA . GLN A 1 252 ? -7.443 6.191 11.922 1.00 89.12 252 GLN A CA 1
ATOM 1876 C C . GLN A 1 252 ? -8.753 5.644 11.325 1.00 89.12 252 GLN A C 1
ATOM 1878 O O . GLN A 1 252 ? -9.765 6.343 11.326 1.00 89.12 252 GLN A O 1
ATOM 1883 N N . GLY A 1 253 ? -8.755 4.429 10.765 1.00 90.56 253 GLY A N 1
ATOM 1884 C CA . GLY A 1 253 ? -9.911 3.867 10.064 1.00 90.56 253 GLY A CA 1
ATOM 1885 C C . GLY A 1 253 ? -10.200 4.509 8.699 1.00 90.56 253 GLY A C 1
ATOM 1886 O O . GLY A 1 253 ? -11.302 4.359 8.170 1.00 90.56 253 GLY A O 1
ATOM 1887 N N . VAL A 1 254 ? -9.237 5.235 8.121 1.00 94.31 254 VAL A N 1
ATOM 1888 C CA . VAL A 1 254 ? -9.389 5.926 6.831 1.00 94.31 254 VAL A CA 1
ATOM 1889 C C . VAL A 1 254 ? -9.402 4.914 5.686 1.00 94.31 254 VAL A C 1
ATOM 1891 O O . VAL A 1 254 ? -8.504 4.090 5.552 1.00 94.31 254 VAL A O 1
ATOM 1894 N N . THR A 1 255 ? -10.423 4.991 4.832 1.00 95.88 255 THR A N 1
ATOM 1895 C CA . THR A 1 255 ? -10.626 4.050 3.712 1.00 95.88 255 THR A CA 1
ATOM 1896 C C . THR A 1 255 ? -10.645 4.711 2.336 1.00 95.88 255 THR A C 1
ATOM 1898 O O . THR A 1 255 ? -10.892 4.052 1.328 1.00 95.88 255 THR A O 1
ATOM 1901 N N . THR A 1 256 ? -10.392 6.017 2.276 1.00 95.25 256 THR A N 1
ATOM 1902 C CA . THR A 1 256 ? -10.366 6.803 1.038 1.00 95.25 256 THR A CA 1
ATOM 1903 C C . THR A 1 256 ? -9.012 7.479 0.911 1.00 95.25 256 THR A C 1
ATOM 1905 O O . THR A 1 256 ? -8.522 8.040 1.886 1.00 95.25 256 THR A O 1
ATOM 1908 N N . LEU A 1 257 ? -8.420 7.434 -0.284 1.00 97.62 257 LEU A N 1
ATOM 1909 C CA . LEU A 1 257 ? -7.164 8.127 -0.562 1.00 97.62 257 LEU A CA 1
ATOM 1910 C C . LEU A 1 257 ? -7.376 9.640 -0.471 1.00 97.62 257 LEU A C 1
ATOM 1912 O O . LEU A 1 257 ? -8.267 10.189 -1.124 1.00 97.62 257 LEU A O 1
ATOM 1916 N N . SER A 1 258 ? -6.552 10.304 0.330 1.00 97.31 258 SER A N 1
ATOM 1917 C CA . SER A 1 258 ? -6.542 11.761 0.427 1.00 97.31 258 SER A CA 1
ATOM 1918 C C . SER A 1 258 ? -5.933 12.397 -0.824 1.00 97.31 258 SER A C 1
ATOM 1920 O O . SER A 1 258 ? -5.258 11.739 -1.618 1.00 97.31 258 SER A O 1
ATOM 1922 N N . THR A 1 259 ? -6.116 13.708 -0.985 1.00 97.06 259 THR A N 1
ATOM 1923 C CA . THR A 1 259 ? -5.411 14.477 -2.022 1.00 97.06 259 THR A CA 1
ATOM 1924 C C . THR A 1 259 ? -3.894 14.295 -1.920 1.00 97.06 259 THR A C 1
ATOM 1926 O O . THR A 1 259 ? -3.234 14.160 -2.949 1.00 97.06 259 THR A O 1
ATOM 1929 N N . ASP A 1 260 ? -3.355 14.214 -0.701 1.00 96.94 260 ASP A N 1
ATOM 1930 C CA . ASP A 1 260 ? -1.925 14.018 -0.462 1.00 96.94 260 ASP A CA 1
ATOM 1931 C C . ASP A 1 260 ? -1.449 12.660 -0.992 1.00 96.94 260 ASP A C 1
ATOM 1933 O O . ASP A 1 260 ? -0.416 12.586 -1.662 1.00 96.94 260 ASP A O 1
ATOM 1937 N N . ASP A 1 261 ? -2.237 11.603 -0.772 1.00 98.12 261 ASP A N 1
ATOM 1938 C CA . ASP A 1 261 ? -1.950 10.251 -1.268 1.00 98.12 261 ASP A CA 1
ATOM 1939 C C . ASP A 1 261 ? -1.987 10.205 -2.796 1.00 98.12 261 ASP A C 1
ATOM 1941 O O . ASP A 1 261 ? -1.103 9.635 -3.436 1.00 98.12 261 ASP A O 1
ATOM 1945 N N . LEU A 1 262 ? -2.988 10.852 -3.401 1.00 97.88 262 LEU A N 1
ATOM 1946 C CA . LEU A 1 262 ? -3.113 10.943 -4.855 1.00 97.88 262 LEU A CA 1
ATOM 1947 C C . LEU A 1 262 ? -1.944 11.712 -5.476 1.00 97.88 262 LEU A C 1
ATOM 1949 O O . LEU A 1 262 ? -1.450 11.319 -6.533 1.00 97.88 262 LEU A O 1
ATOM 1953 N N . ASN A 1 263 ? -1.493 12.791 -4.837 1.00 97.00 263 ASN A N 1
ATOM 1954 C CA . ASN A 1 263 ? -0.327 13.542 -5.289 1.00 97.00 263 ASN A CA 1
ATOM 1955 C C . ASN A 1 263 ? 0.953 12.705 -5.155 1.00 97.00 263 ASN A C 1
ATOM 1957 O O . ASN A 1 263 ? 1.757 12.695 -6.085 1.00 97.00 263 ASN A O 1
ATOM 1961 N N . GLY A 1 264 ? 1.108 11.949 -4.062 1.00 96.50 264 GLY A N 1
ATOM 1962 C CA . GLY A 1 264 ? 2.240 11.038 -3.864 1.00 96.50 264 GLY A CA 1
ATOM 1963 C C . GLY A 1 264 ? 2.294 9.941 -4.924 1.00 96.50 264 GLY A C 1
ATOM 1964 O O . GLY A 1 264 ? 3.337 9.676 -5.512 1.00 96.50 264 GLY A O 1
ATOM 1965 N N . LEU A 1 265 ? 1.148 9.349 -5.269 1.00 97.38 265 LEU A N 1
ATOM 1966 C CA . LEU A 1 265 ? 1.088 8.375 -6.360 1.00 97.38 265 LEU A CA 1
ATOM 1967 C C . LEU A 1 265 ? 1.445 9.017 -7.704 1.00 97.38 265 LEU A C 1
ATOM 1969 O O . LEU A 1 265 ? 2.176 8.425 -8.496 1.00 97.38 265 LEU A O 1
ATOM 1973 N N . LYS A 1 266 ? 0.958 10.233 -7.978 1.00 96.62 266 LYS A N 1
ATOM 1974 C CA . LYS A 1 266 ? 1.273 10.953 -9.221 1.00 96.62 266 LYS A CA 1
ATOM 1975 C C . LYS A 1 266 ? 2.748 11.327 -9.323 1.00 96.62 266 LYS A C 1
ATOM 1977 O O . LYS A 1 266 ? 3.266 11.317 -10.435 1.00 96.62 266 LYS A O 1
ATOM 1982 N N . SER A 1 267 ? 3.444 11.611 -8.224 1.00 95.12 267 SER A N 1
ATOM 1983 C CA . SER A 1 267 ? 4.885 11.878 -8.298 1.00 95.12 267 SER A CA 1
ATOM 1984 C C . SER A 1 267 ? 5.690 10.636 -8.684 1.00 95.12 267 SER A C 1
ATOM 1986 O O . SER A 1 267 ? 6.733 10.772 -9.314 1.00 95.12 267 SER A O 1
ATOM 1988 N N . ILE A 1 268 ? 5.201 9.437 -8.345 1.00 95.44 268 ILE A N 1
ATOM 1989 C CA . ILE A 1 268 ? 5.840 8.163 -8.706 1.00 95.44 268 ILE A CA 1
ATOM 1990 C C . ILE A 1 268 ? 5.447 7.729 -10.129 1.00 95.44 268 ILE A C 1
ATOM 1992 O O . ILE A 1 268 ? 6.294 7.298 -10.909 1.00 95.44 268 ILE A O 1
ATOM 1996 N N . TYR A 1 269 ? 4.161 7.833 -10.483 1.00 96.25 269 TYR A N 1
ATOM 1997 C CA . TYR A 1 269 ? 3.593 7.186 -11.675 1.00 96.25 269 TYR A CA 1
ATOM 1998 C C . TYR A 1 269 ? 3.083 8.144 -12.757 1.00 96.25 269 TYR A C 1
ATOM 2000 O O . TYR A 1 269 ? 2.774 7.698 -13.857 1.00 96.25 269 TYR A O 1
ATOM 2008 N N . GLY A 1 270 ? 2.979 9.442 -12.473 1.00 85.50 270 GLY A N 1
ATOM 2009 C CA . GLY A 1 270 ? 2.361 10.432 -13.363 1.00 85.50 270 GLY A CA 1
ATOM 2010 C C . GLY A 1 270 ? 3.225 10.880 -14.544 1.00 85.50 270 GLY A C 1
ATOM 2011 O O . GLY A 1 270 ? 2.744 11.643 -15.372 1.00 85.50 270 GLY A O 1
ATOM 2012 N N . GLN A 1 271 ? 4.477 10.426 -14.630 1.00 68.50 271 GLN A N 1
ATOM 2013 C CA . GLN A 1 271 ? 5.410 10.763 -15.714 1.00 68.50 271 GLN A CA 1
ATOM 2014 C C . GLN A 1 271 ? 5.518 9.657 -16.784 1.00 68.50 271 GLN A C 1
ATOM 2016 O O . GLN A 1 271 ? 6.602 9.436 -17.326 1.00 68.50 271 GLN A O 1
ATOM 2021 N N . GLN A 1 272 ? 4.436 8.910 -17.031 1.00 59.94 272 GLN A N 1
ATOM 2022 C CA . GLN A 1 272 ? 4.405 7.791 -17.988 1.00 59.94 272 GLN A CA 1
ATOM 2023 C C . GLN A 1 272 ? 3.738 8.150 -19.307 1.00 59.94 272 GLN A C 1
ATOM 2025 O O . GLN A 1 272 ? 2.703 8.850 -19.271 1.00 59.94 272 GLN A O 1
#

Solvent-accessible surface area (backbone atoms only — not comparable to full-atom values): 16350 Å² total; per-residue (Å²): 142,84,86,81,85,76,84,78,81,74,80,58,82,66,84,72,88,54,71,45,67,35,29,36,76,33,91,89,45,94,76,57,74,68,62,49,56,57,44,58,48,48,59,50,46,56,56,46,54,61,63,68,70,52,80,77,82,79,82,71,69,85,81,78,82,86,74,84,88,87,85,87,81,88,84,82,89,80,86,86,88,82,81,89,81,83,89,85,83,88,79,89,82,91,79,84,74,78,72,73,75,73,73,74,73,63,54,23,38,62,27,76,86,45,60,96,49,79,47,75,42,50,31,16,32,43,68,45,88,88,50,51,70,69,53,53,49,28,42,53,50,27,44,50,58,52,38,72,67,70,61,36,45,69,40,87,38,79,52,57,97,78,40,22,23,37,44,34,39,67,48,74,62,85,73,57,92,84,40,78,44,44,36,70,29,32,42,12,13,44,38,58,39,60,39,52,48,99,86,67,49,80,76,40,55,27,39,57,6,31,27,28,29,18,70,64,39,76,78,22,73,32,50,30,52,33,37,26,23,44,38,17,28,74,28,39,32,64,22,86,87,39,80,64,29,42,37,21,58,55,70,73,75,41,80,53,82,25,72,26,42,53,44,29,50,39,73,55,33,62,88,116